Protein AF-A0A7C6YFY0-F1 (afdb_monomer_lite)

pLDDT: mean 78.67, std 23.86, range [28.27, 98.5]

Structure (mmCIF, N/CA/C/O backbone):
data_AF-A0A7C6YFY0-F1
#
_entry.id   AF-A0A7C6YFY0-F1
#
loop_
_atom_site.group_PDB
_atom_site.id
_atom_site.type_symbol
_atom_site.label_atom_id
_atom_site.label_alt_id
_atom_site.label_comp_id
_atom_site.label_asym_id
_atom_site.label_entity_id
_atom_site.label_seq_id
_atom_site.pdbx_PDB_ins_code
_atom_site.Cartn_x
_atom_site.Cartn_y
_atom_site.Cartn_z
_atom_site.occupancy
_atom_site.B_iso_or_equiv
_atom_site.auth_seq_id
_atom_site.auth_comp_id
_atom_site.auth_asym_id
_atom_site.auth_atom_id
_atom_site.pdbx_PDB_model_num
ATOM 1 N N . MET A 1 1 ? 15.962 24.267 31.262 1.00 35.09 1 MET A N 1
ATOM 2 C CA . MET A 1 1 ? 16.448 24.083 29.873 1.00 35.09 1 MET A CA 1
ATOM 3 C C . MET A 1 1 ? 15.809 22.826 29.294 1.00 35.09 1 MET A C 1
ATOM 5 O O . MET A 1 1 ? 16.235 21.726 29.619 1.00 35.09 1 MET A O 1
ATOM 9 N N . ASN A 1 2 ? 14.750 22.989 28.496 1.00 32.91 2 ASN A N 1
ATOM 10 C CA . ASN A 1 2 ? 14.036 21.887 27.844 1.00 32.91 2 ASN A CA 1
ATOM 11 C C . ASN A 1 2 ? 14.815 21.408 26.614 1.00 32.91 2 ASN A C 1
ATOM 13 O O . ASN A 1 2 ? 14.931 22.136 25.630 1.00 32.91 2 ASN A O 1
ATOM 17 N N . LYS A 1 3 ? 15.328 20.174 26.650 1.00 35.06 3 LYS A N 1
ATOM 18 C CA . LYS A 1 3 ? 15.846 19.500 25.454 1.00 35.06 3 LYS A CA 1
ATOM 19 C C . LYS A 1 3 ? 14.656 18.982 24.640 1.00 35.06 3 LYS A C 1
ATOM 21 O O . LYS A 1 3 ? 14.031 17.994 25.017 1.00 35.06 3 LYS A O 1
ATOM 26 N N . LYS A 1 4 ? 14.343 19.663 23.533 1.00 34.66 4 LYS A N 1
ATOM 27 C CA . LYS A 1 4 ? 13.416 19.177 22.500 1.00 34.66 4 LYS A CA 1
ATOM 28 C C . LYS A 1 4 ? 13.942 17.838 21.962 1.00 34.66 4 LYS A C 1
ATOM 30 O O . LYS A 1 4 ? 15.046 17.787 21.421 1.00 34.66 4 LYS A O 1
ATOM 35 N N . LYS A 1 5 ? 13.177 16.757 22.134 1.00 35.19 5 LYS A N 1
ATOM 36 C CA . LYS A 1 5 ? 13.445 15.466 21.483 1.00 35.19 5 LYS A CA 1
ATOM 37 C C . LYS A 1 5 ? 13.136 15.627 19.989 1.00 35.19 5 LYS A C 1
ATOM 39 O O . LYS A 1 5 ? 12.018 15.987 19.642 1.00 35.19 5 LYS A O 1
ATOM 44 N N . LYS A 1 6 ? 14.129 15.410 19.122 1.00 33.16 6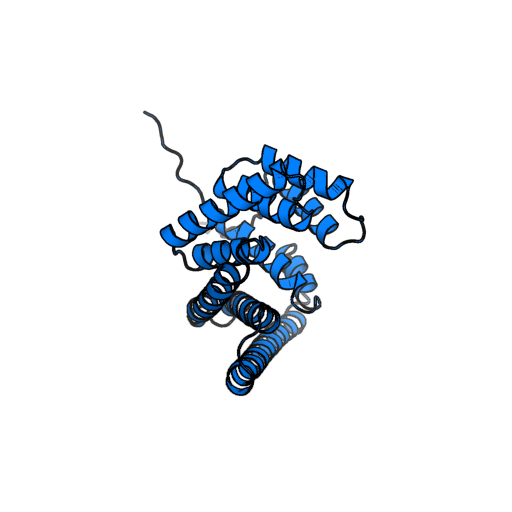 LYS A N 1
ATOM 45 C CA . LYS A 1 6 ? 13.922 15.319 17.666 1.00 33.16 6 LYS A CA 1
ATOM 46 C C . LYS A 1 6 ? 13.101 14.056 17.339 1.00 33.16 6 LYS A C 1
ATOM 48 O O . LYS A 1 6 ? 13.346 13.033 17.988 1.00 33.16 6 LYS A O 1
ATOM 53 N N . PRO A 1 7 ? 12.186 14.091 16.353 1.00 37.19 7 PRO A N 1
ATOM 54 C CA . PRO A 1 7 ? 11.496 12.895 15.877 1.00 37.19 7 PRO A CA 1
ATOM 55 C C . PRO A 1 7 ? 12.534 11.942 15.275 1.00 37.19 7 PRO A C 1
ATOM 57 O O . PRO A 1 7 ? 13.354 12.324 14.441 1.00 37.19 7 PRO A O 1
ATOM 60 N N . ARG A 1 8 ? 12.580 10.714 15.795 1.00 38.38 8 ARG A N 1
ATOM 61 C CA . ARG A 1 8 ? 13.663 9.751 15.558 1.00 38.38 8 ARG A CA 1
ATOM 62 C C . ARG A 1 8 ? 13.138 8.615 14.669 1.00 38.38 8 ARG A C 1
ATOM 64 O O . ARG A 1 8 ? 12.586 7.645 15.184 1.00 38.38 8 ARG A O 1
ATOM 71 N N . SER A 1 9 ? 13.314 8.802 13.355 1.00 38.78 9 SER A N 1
ATOM 72 C CA . SER A 1 9 ? 13.318 7.823 12.248 1.00 38.78 9 SER A CA 1
ATOM 73 C C . SER A 1 9 ? 12.363 6.618 12.380 1.00 38.78 9 SER A C 1
ATOM 75 O O . SER A 1 9 ? 12.740 5.583 12.937 1.00 38.78 9 SER A O 1
ATOM 77 N N . SER A 1 10 ? 11.162 6.744 11.800 1.00 48.81 10 SER A N 1
ATOM 78 C CA . SER A 1 10 ? 10.146 5.694 11.559 1.00 48.81 10 SER A CA 1
ATOM 79 C C . SER A 1 10 ? 10.336 4.931 10.237 1.00 48.81 10 SER A C 1
ATOM 81 O O . SER A 1 10 ? 9.635 3.956 9.987 1.00 48.81 10 SER A O 1
ATOM 83 N N . LYS A 1 11 ? 11.327 5.311 9.413 1.00 42.75 11 LYS A N 1
ATOM 84 C CA . LYS A 1 11 ? 11.523 4.787 8.048 1.00 42.75 11 LYS A CA 1
ATOM 85 C C . LYS A 1 11 ? 11.612 3.255 7.961 1.00 42.75 11 LYS A C 1
ATOM 87 O O . LYS A 1 11 ? 11.263 2.718 6.930 1.00 42.75 11 LYS A O 1
ATOM 92 N N . LYS A 1 12 ? 12.053 2.535 9.003 1.00 38.38 12 LYS A N 1
ATOM 93 C CA . LYS A 1 12 ? 12.221 1.064 8.965 1.00 38.38 12 LYS A CA 1
ATOM 94 C C . LYS A 1 12 ? 10.913 0.273 9.155 1.00 38.38 12 LYS A C 1
ATOM 96 O O . LYS A 1 12 ? 10.814 -0.828 8.629 1.00 38.38 12 LYS A O 1
ATOM 101 N N . THR A 1 13 ? 9.921 0.814 9.868 1.00 43.12 13 THR A N 1
ATOM 102 C CA . THR A 1 13 ? 8.615 0.149 10.066 1.00 43.12 13 THR A CA 1
ATOM 103 C C . THR A 1 13 ? 7.758 0.259 8.807 1.00 43.12 13 THR A C 1
ATOM 105 O O . THR A 1 13 ? 7.253 -0.756 8.330 1.00 43.12 13 THR A O 1
ATOM 108 N N . LEU A 1 14 ? 7.744 1.450 8.196 1.00 39.97 14 LEU A N 1
ATOM 109 C CA . LEU A 1 14 ? 7.115 1.720 6.903 1.00 39.97 14 LEU A CA 1
ATOM 110 C C . LEU A 1 14 ? 7.554 0.708 5.830 1.00 39.97 14 LEU A C 1
ATOM 112 O O . LEU A 1 14 ? 6.728 0.235 5.066 1.00 39.97 14 LEU A O 1
ATOM 116 N N . ILE A 1 15 ? 8.837 0.326 5.811 1.00 45.91 15 ILE A N 1
ATOM 117 C CA . ILE A 1 15 ? 9.419 -0.606 4.826 1.00 45.91 15 ILE A CA 1
ATOM 118 C C . ILE A 1 15 ? 8.867 -2.026 4.974 1.00 45.91 15 ILE A C 1
ATOM 120 O O . ILE A 1 15 ? 8.505 -2.651 3.982 1.00 45.91 15 ILE A O 1
ATOM 124 N N . VAL A 1 16 ? 8.773 -2.535 6.204 1.00 44.00 16 VAL A N 1
ATOM 125 C CA . VAL A 1 16 ? 8.282 -3.900 6.460 1.00 44.00 16 VAL A CA 1
ATOM 126 C C . VAL A 1 16 ? 6.778 -3.996 6.194 1.00 44.00 16 VAL A C 1
ATOM 128 O O . VAL A 1 16 ? 6.307 -5.001 5.664 1.00 44.00 16 VAL A O 1
ATOM 131 N N . VAL A 1 17 ? 6.024 -2.938 6.507 1.00 42.03 17 VAL A N 1
ATOM 132 C CA . VAL A 1 17 ? 4.577 -2.894 6.270 1.00 42.03 17 VAL A CA 1
ATOM 133 C C . VAL A 1 17 ? 4.247 -2.638 4.794 1.00 42.03 17 VAL A C 1
ATOM 135 O O . VAL A 1 17 ? 3.362 -3.304 4.263 1.00 42.03 17 VAL A O 1
ATOM 138 N N . LEU A 1 18 ? 4.982 -1.764 4.093 1.00 42.81 18 LEU A N 1
ATOM 139 C CA . LEU A 1 18 ? 4.868 -1.587 2.635 1.00 42.81 18 LEU A CA 1
ATOM 140 C C . LEU A 1 18 ? 5.139 -2.896 1.900 1.00 42.81 18 LEU A C 1
ATOM 142 O O . LEU A 1 18 ? 4.341 -3.281 1.052 1.00 42.81 18 LEU A O 1
ATOM 146 N N . ALA A 1 19 ? 6.213 -3.608 2.258 1.00 44.59 19 ALA A N 1
ATOM 147 C CA . ALA A 1 19 ? 6.521 -4.906 1.665 1.00 44.59 19 ALA A CA 1
ATOM 148 C C . ALA A 1 19 ? 5.369 -5.906 1.868 1.00 44.59 19 ALA A C 1
ATOM 150 O O . ALA A 1 19 ? 5.016 -6.620 0.935 1.00 44.59 19 ALA A O 1
ATOM 151 N N . ALA A 1 20 ? 4.725 -5.913 3.042 1.00 41.72 20 ALA A N 1
ATOM 152 C CA . ALA A 1 20 ? 3.566 -6.763 3.315 1.00 41.72 20 ALA A CA 1
ATOM 153 C C . ALA A 1 20 ? 2.296 -6.340 2.544 1.00 41.72 20 ALA A C 1
ATOM 155 O O . ALA A 1 20 ? 1.577 -7.203 2.055 1.00 41.72 20 ALA A O 1
ATOM 156 N N . VAL A 1 21 ? 2.024 -5.040 2.379 1.00 44.97 21 VAL A N 1
ATOM 157 C CA . VAL A 1 21 ? 0.857 -4.535 1.622 1.00 44.97 21 VAL A CA 1
ATOM 158 C C . VAL A 1 21 ? 1.037 -4.733 0.110 1.00 44.97 21 VAL A C 1
ATOM 160 O O . VAL A 1 21 ? 0.092 -5.120 -0.575 1.00 44.97 21 VAL A O 1
ATOM 163 N N . VAL A 1 22 ? 2.254 -4.551 -0.410 1.00 44.00 22 VAL A N 1
ATOM 164 C CA . VAL A 1 22 ? 2.608 -4.852 -1.809 1.00 44.00 22 VAL A CA 1
ATOM 165 C C . VAL A 1 22 ? 2.535 -6.367 -2.076 1.00 44.00 22 VAL A C 1
ATOM 167 O O . VAL A 1 22 ? 2.068 -6.780 -3.138 1.00 44.00 22 VAL A O 1
ATOM 170 N N . ALA A 1 23 ? 2.876 -7.208 -1.091 1.00 39.31 23 ALA A N 1
ATOM 171 C CA . ALA A 1 23 ? 2.747 -8.670 -1.164 1.00 39.31 23 ALA A CA 1
ATOM 172 C C . ALA A 1 23 ? 1.303 -9.183 -1.245 1.00 39.31 23 ALA A C 1
ATOM 174 O O . ALA A 1 23 ? 1.076 -10.297 -1.703 1.00 39.31 23 ALA A O 1
ATOM 175 N N . VAL A 1 24 ? 0.314 -8.399 -0.810 1.00 40.84 24 VAL A N 1
ATOM 176 C CA . VAL A 1 24 ? -1.101 -8.761 -0.999 1.00 40.84 24 VAL A CA 1
ATOM 177 C C . VAL A 1 24 ? -1.518 -8.579 -2.468 1.00 40.84 24 VAL A C 1
ATOM 179 O O . VAL A 1 24 ? -2.430 -9.257 -2.933 1.00 40.84 24 VAL A O 1
ATOM 182 N N . GLY A 1 25 ? -0.824 -7.719 -3.227 1.00 38.72 25 GLY A N 1
ATOM 183 C CA . GLY A 1 25 ? -1.059 -7.505 -4.662 1.00 38.72 25 GLY A CA 1
ATOM 184 C C . GLY A 1 25 ? -0.178 -8.340 -5.604 1.00 38.72 25 GLY A C 1
ATOM 185 O O . GLY A 1 25 ? -0.565 -8.582 -6.750 1.00 38.72 25 GLY A O 1
ATOM 186 N N . MET A 1 26 ? 0.992 -8.797 -5.148 1.00 45.25 26 MET A N 1
ATOM 187 C CA . MET A 1 26 ? 1.936 -9.606 -5.931 1.00 45.25 26 MET A CA 1
ATOM 188 C C . MET A 1 26 ? 1.992 -11.036 -5.405 1.00 45.25 26 MET A C 1
ATOM 190 O O . MET A 1 26 ? 2.044 -11.258 -4.204 1.00 45.25 26 MET A O 1
ATOM 194 N N . VAL A 1 27 ? 1.987 -12.015 -6.310 1.00 39.66 27 VAL A N 1
ATOM 195 C CA . VAL A 1 27 ? 2.006 -13.454 -6.007 1.00 39.66 27 VAL A CA 1
ATOM 196 C C . VAL A 1 27 ? 3.025 -13.775 -4.896 1.00 39.66 27 VAL A C 1
ATOM 198 O O . VAL A 1 27 ? 4.231 -13.676 -5.088 1.00 39.66 27 VAL A O 1
ATOM 201 N N . LEU A 1 28 ? 2.497 -14.175 -3.735 1.00 38.09 28 LEU A N 1
ATOM 202 C CA . LEU A 1 28 ? 3.104 -14.333 -2.400 1.00 38.09 28 LEU A CA 1
ATOM 203 C C . LEU A 1 28 ? 4.406 -15.161 -2.259 1.00 38.09 28 LEU A C 1
ATOM 205 O O . LEU A 1 28 ? 4.854 -15.379 -1.132 1.00 38.09 28 LEU A O 1
ATOM 209 N N . SER A 1 29 ? 5.035 -15.662 -3.326 1.00 39.31 29 SER A N 1
ATOM 210 C CA . SER A 1 29 ? 6.068 -16.703 -3.170 1.00 39.31 29 SER A CA 1
ATOM 211 C C . SER A 1 29 ? 7.419 -16.202 -2.625 1.00 39.31 29 SER A C 1
ATOM 213 O O . SER A 1 29 ? 8.077 -16.931 -1.886 1.00 39.31 29 SER A O 1
ATOM 215 N N . THR A 1 30 ? 7.817 -14.954 -2.892 1.00 42.94 30 THR A N 1
ATOM 216 C CA . THR A 1 30 ? 9.136 -14.409 -2.497 1.00 42.94 30 THR A CA 1
ATOM 217 C C . THR A 1 30 ? 9.135 -13.667 -1.155 1.00 42.94 30 THR A C 1
ATOM 219 O O . THR A 1 30 ? 10.172 -13.559 -0.500 1.00 42.94 30 THR A O 1
ATOM 222 N N . VAL A 1 31 ? 7.973 -13.212 -0.678 1.00 45.22 31 VAL A N 1
ATOM 223 C CA . VAL A 1 31 ? 7.871 -12.381 0.539 1.00 45.22 31 VAL A CA 1
ATOM 224 C C . VAL A 1 31 ? 7.989 -13.208 1.827 1.00 45.22 31 VAL A C 1
ATOM 226 O O . VAL A 1 31 ? 8.490 -12.722 2.840 1.00 45.22 31 VAL A O 1
ATOM 229 N N . ILE A 1 32 ? 7.621 -14.492 1.788 1.00 45.66 32 ILE A N 1
ATOM 230 C CA . ILE A 1 32 ? 7.800 -15.411 2.927 1.00 45.66 32 ILE A CA 1
ATOM 231 C C . ILE A 1 32 ? 9.296 -15.641 3.211 1.00 45.66 32 ILE A C 1
ATOM 233 O O . ILE A 1 32 ? 9.707 -15.643 4.371 1.00 45.66 32 ILE A O 1
ATOM 237 N N . ILE A 1 33 ? 10.122 -15.743 2.164 1.00 44.53 33 ILE A N 1
ATOM 238 C CA . ILE A 1 33 ? 11.587 -15.861 2.279 1.00 44.53 33 ILE A CA 1
ATOM 239 C C . ILE A 1 33 ? 12.191 -14.539 2.784 1.00 44.53 33 ILE A C 1
ATOM 241 O O . ILE A 1 33 ? 13.065 -14.543 3.649 1.00 44.53 33 ILE A O 1
ATOM 245 N N . TYR A 1 34 ? 11.669 -13.402 2.313 1.00 50.72 34 TYR A N 1
ATOM 246 C CA . TYR A 1 34 ? 12.081 -12.057 2.730 1.00 50.72 34 TYR A CA 1
ATOM 247 C C . TYR A 1 34 ? 11.873 -11.797 4.236 1.00 50.72 34 TYR A C 1
ATOM 249 O O . TYR A 1 34 ? 12.757 -11.257 4.903 1.00 50.72 34 TYR A O 1
ATOM 257 N N . ILE A 1 35 ? 10.740 -12.228 4.804 1.00 49.78 35 ILE A N 1
ATOM 258 C CA . ILE A 1 35 ? 10.447 -12.063 6.240 1.00 49.78 35 ILE A CA 1
ATOM 259 C C . ILE A 1 35 ? 11.327 -12.980 7.107 1.00 49.78 35 ILE A C 1
ATOM 261 O O . ILE A 1 35 ? 11.755 -12.563 8.188 1.00 49.78 35 ILE A O 1
ATOM 265 N N . ASP A 1 36 ? 11.621 -14.204 6.656 1.00 41.69 36 ASP A N 1
ATOM 266 C CA . ASP A 1 36 ? 12.442 -15.150 7.428 1.00 41.69 36 ASP A CA 1
ATOM 267 C C . ASP A 1 36 ? 13.939 -14.772 7.398 1.00 41.69 36 ASP A C 1
ATOM 269 O O . ASP A 1 36 ? 14.605 -14.827 8.435 1.00 41.69 36 ASP A O 1
ATOM 273 N N . TYR A 1 37 ? 14.444 -14.258 6.266 1.00 48.91 37 TYR A N 1
ATOM 274 C CA . TYR A 1 37 ? 15.815 -13.735 6.129 1.00 48.91 37 TYR A CA 1
ATOM 275 C C . TYR A 1 37 ? 16.075 -12.521 7.037 1.00 48.91 37 TYR A C 1
ATOM 277 O O . TYR A 1 37 ? 17.102 -12.444 7.711 1.00 48.91 37 TYR A O 1
ATOM 285 N N . ILE A 1 38 ? 15.111 -11.599 7.141 1.00 50.31 38 ILE A N 1
ATOM 286 C CA . ILE A 1 38 ? 15.214 -10.429 8.030 1.00 50.31 38 ILE A CA 1
ATOM 287 C C . ILE A 1 38 ? 15.097 -10.826 9.515 1.00 50.31 38 ILE A C 1
ATOM 289 O O . ILE A 1 38 ? 15.698 -10.179 10.374 1.00 50.31 38 ILE A O 1
ATOM 293 N N . ARG A 1 39 ? 14.351 -11.892 9.852 1.00 48.44 39 ARG A N 1
ATOM 294 C CA . ARG A 1 39 ? 14.161 -12.339 11.247 1.00 48.44 39 ARG A CA 1
ATOM 295 C C . ARG A 1 39 ? 15.341 -13.117 11.831 1.00 48.44 39 ARG A C 1
ATOM 297 O O . ARG A 1 39 ? 15.454 -13.164 13.056 1.00 48.44 39 ARG A O 1
ATOM 304 N N . LYS A 1 40 ? 16.192 -13.751 11.018 1.00 43.25 40 LYS A N 1
ATOM 305 C CA . LYS A 1 40 ? 17.272 -14.628 11.509 1.00 43.25 40 LYS A CA 1
ATOM 306 C C . LYS A 1 40 ? 18.584 -14.422 10.737 1.00 43.25 40 LYS A C 1
ATOM 308 O O . LYS A 1 40 ? 18.940 -15.264 9.919 1.00 43.25 40 LYS A O 1
ATOM 313 N N . PRO A 1 41 ? 19.371 -13.380 11.059 1.00 45.66 41 PRO A N 1
ATOM 314 C CA . PRO A 1 41 ? 20.663 -13.136 10.409 1.00 45.66 41 PRO A CA 1
ATOM 315 C C . PRO A 1 41 ? 21.772 -14.145 10.785 1.00 45.66 41 PRO A C 1
ATOM 317 O O . PRO A 1 41 ? 22.855 -14.086 10.221 1.00 45.66 41 PRO A O 1
ATOM 320 N N . ASN A 1 42 ? 21.532 -15.076 11.722 1.00 44.19 42 ASN A N 1
ATOM 321 C CA . ASN A 1 42 ? 22.525 -16.054 12.202 1.00 44.19 42 ASN A CA 1
ATOM 322 C C . ASN A 1 42 ? 22.329 -17.463 11.604 1.00 44.19 42 ASN A C 1
ATOM 324 O O . ASN A 1 42 ? 22.342 -18.454 12.335 1.00 44.19 42 ASN A O 1
ATOM 328 N N . TYR A 1 43 ? 22.142 -17.573 10.289 1.00 44.38 43 TYR A N 1
ATOM 329 C CA . TYR A 1 43 ? 22.213 -18.857 9.580 1.00 44.38 43 TYR A CA 1
ATOM 330 C C . TYR A 1 43 ? 23.627 -19.098 9.050 1.00 44.38 43 TYR A C 1
ATOM 332 O O . TYR A 1 43 ? 23.847 -19.206 7.852 1.00 44.38 43 TYR A O 1
ATOM 340 N N . THR A 1 44 ? 24.604 -19.213 9.946 1.00 46.41 44 THR A N 1
ATOM 341 C CA . THR A 1 44 ? 25.961 -19.548 9.525 1.00 46.41 44 THR A CA 1
ATOM 342 C C . THR A 1 44 ? 26.047 -20.996 9.032 1.00 46.41 44 THR A C 1
ATOM 344 O O . THR A 1 44 ? 25.579 -21.927 9.691 1.00 46.41 44 THR A O 1
ATOM 347 N N . GLN A 1 45 ? 26.732 -21.172 7.893 1.00 42.94 45 GLN A N 1
ATOM 348 C CA . GLN A 1 45 ? 27.428 -22.398 7.457 1.00 42.94 45 GLN A CA 1
ATOM 349 C C . GLN A 1 45 ? 26.793 -23.301 6.369 1.00 42.94 45 GLN A C 1
ATOM 351 O O . GLN A 1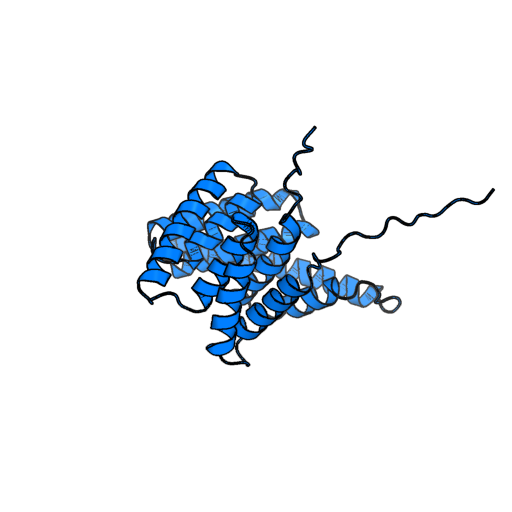 45 ? 27.407 -24.303 5.998 1.00 42.94 45 GLN A O 1
ATOM 356 N N . LYS A 1 46 ? 25.663 -22.924 5.748 1.00 46.06 46 LYS A N 1
ATOM 357 C CA . LYS A 1 46 ? 25.205 -23.487 4.443 1.00 46.06 46 LYS A CA 1
ATOM 358 C C . LYS A 1 46 ? 25.190 -22.453 3.292 1.00 46.06 46 LYS A C 1
ATOM 360 O O . LYS A 1 46 ? 24.716 -22.739 2.198 1.00 46.06 46 LYS A O 1
ATOM 365 N N . GLU A 1 47 ? 25.770 -21.278 3.544 1.00 52.22 47 GLU A N 1
ATOM 366 C CA . GLU A 1 47 ? 25.393 -19.969 2.979 1.00 52.22 47 GLU A CA 1
ATOM 367 C C . GLU A 1 47 ? 25.652 -19.713 1.487 1.00 52.22 47 GLU A C 1
ATOM 369 O O . GLU A 1 47 ? 24.875 -18.987 0.883 1.00 52.22 47 GLU A O 1
ATOM 374 N N . ASN A 1 48 ? 26.665 -20.285 0.832 1.00 49.66 48 ASN A N 1
ATOM 375 C CA . ASN A 1 48 ? 27.026 -19.766 -0.503 1.00 49.66 48 ASN A CA 1
ATOM 376 C C . ASN A 1 48 ? 26.069 -20.196 -1.631 1.00 49.66 48 ASN A C 1
ATOM 378 O O . ASN A 1 48 ? 25.777 -19.403 -2.521 1.00 49.66 48 ASN A O 1
ATOM 382 N N . ALA A 1 49 ? 25.565 -21.434 -1.603 1.00 50.53 49 ALA A N 1
ATOM 383 C CA . ALA A 1 49 ? 24.658 -21.927 -2.646 1.00 50.53 49 ALA A CA 1
ATOM 384 C C . ALA A 1 49 ? 23.235 -21.361 -2.487 1.00 50.53 49 ALA A C 1
ATOM 386 O O . ALA A 1 49 ? 22.572 -21.055 -3.479 1.00 50.53 49 ALA A O 1
ATOM 387 N N . ASP A 1 50 ? 22.792 -21.187 -1.239 1.00 60.81 50 ASP A N 1
ATOM 388 C CA . ASP A 1 50 ? 21.459 -20.678 -0.915 1.00 60.81 50 ASP A CA 1
ATOM 389 C C . ASP A 1 50 ? 21.380 -19.153 -1.132 1.00 60.81 50 ASP A C 1
ATOM 391 O O . ASP A 1 50 ? 20.374 -18.659 -1.643 1.00 60.81 50 ASP A O 1
ATOM 395 N N . GLN A 1 51 ? 22.464 -18.412 -0.856 1.00 57.91 51 GLN A N 1
ATOM 396 C CA . GLN A 1 51 ? 22.552 -16.974 -1.135 1.00 57.91 51 GLN A CA 1
ATOM 397 C C . GLN A 1 51 ? 22.646 -16.674 -2.637 1.00 57.91 51 GLN A C 1
ATOM 399 O O . GLN A 1 51 ? 21.918 -15.817 -3.133 1.00 57.91 51 GLN A O 1
ATOM 404 N N . GLU A 1 52 ? 23.478 -17.402 -3.391 1.00 63.66 52 GLU A N 1
ATOM 405 C CA . GLU A 1 52 ? 23.573 -17.215 -4.846 1.00 63.66 52 GLU A CA 1
ATOM 406 C C . GLU A 1 52 ? 22.251 -17.588 -5.546 1.00 63.66 52 GLU A C 1
ATOM 408 O O . GLU A 1 52 ? 21.830 -16.932 -6.500 1.00 63.66 52 GLU A O 1
ATOM 413 N N . SER A 1 53 ? 21.542 -18.606 -5.042 1.00 73.62 53 SER A N 1
ATOM 414 C CA . SER A 1 53 ? 20.188 -18.936 -5.498 1.00 73.62 53 SER A CA 1
ATOM 415 C C . SER A 1 53 ? 19.191 -17.813 -5.194 1.00 73.62 53 SER A C 1
ATOM 417 O O . SER A 1 53 ? 18.345 -17.509 -6.035 1.00 73.62 53 SER A O 1
ATOM 419 N N . PHE A 1 54 ? 19.284 -17.187 -4.019 1.00 72.69 54 PHE A N 1
ATOM 420 C CA . PHE A 1 54 ? 18.413 -16.083 -3.625 1.00 72.69 54 PHE A CA 1
ATOM 421 C C . PHE A 1 54 ? 18.651 -14.824 -4.468 1.00 72.69 54 PHE A C 1
ATOM 423 O O . PHE A 1 54 ? 17.699 -14.263 -5.001 1.00 72.69 54 PHE A O 1
ATOM 430 N N . GLU A 1 55 ? 19.905 -14.409 -4.664 1.00 76.00 55 GLU A N 1
ATOM 431 C CA . GLU A 1 55 ? 20.240 -13.241 -5.490 1.00 76.00 55 GLU A CA 1
ATOM 432 C C . GLU A 1 55 ? 19.783 -13.425 -6.943 1.00 76.00 55 GLU A C 1
ATOM 434 O O . GLU A 1 55 ? 19.213 -12.509 -7.539 1.00 76.00 55 GLU A O 1
ATOM 439 N N . ARG A 1 56 ? 19.941 -14.634 -7.500 1.00 81.25 56 ARG A N 1
ATOM 440 C CA . ARG A 1 56 ? 19.422 -14.964 -8.836 1.00 81.25 56 ARG A CA 1
ATOM 441 C C . ARG A 1 56 ? 17.898 -14.903 -8.900 1.00 81.25 56 ARG A C 1
ATOM 443 O O . ARG A 1 56 ? 17.363 -14.408 -9.887 1.00 81.25 56 ARG A O 1
ATOM 450 N N . GLN A 1 57 ? 17.196 -15.390 -7.875 1.00 79.12 57 GLN A N 1
ATOM 451 C CA . GLN A 1 57 ? 15.734 -15.278 -7.798 1.00 79.12 57 GLN A CA 1
ATOM 452 C C . GLN A 1 57 ? 15.290 -13.816 -7.700 1.00 79.12 57 GLN A C 1
ATOM 454 O O . GLN A 1 57 ? 14.363 -13.416 -8.398 1.00 79.12 57 GLN A O 1
ATOM 459 N N . LEU A 1 58 ? 15.989 -13.011 -6.898 1.00 80.06 58 LEU A N 1
ATOM 460 C CA . LEU A 1 58 ? 15.728 -11.583 -6.738 1.00 80.06 58 LEU A CA 1
ATOM 461 C C . LEU A 1 58 ? 15.884 -10.832 -8.069 1.00 80.06 58 LEU A C 1
ATOM 463 O O . LEU A 1 58 ? 15.023 -10.040 -8.444 1.00 80.06 58 LEU A O 1
ATOM 467 N N . GLN A 1 59 ? 16.960 -11.116 -8.809 1.00 84.44 59 GLN A N 1
ATOM 468 C CA . GLN A 1 59 ? 17.199 -10.545 -10.135 1.00 84.44 59 GLN A CA 1
ATOM 469 C C . GLN A 1 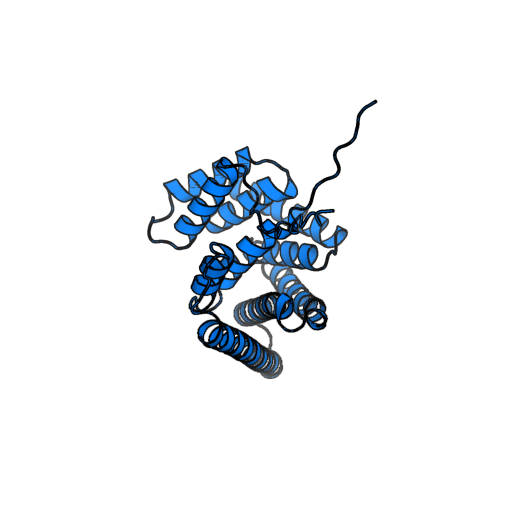59 ? 16.164 -11.014 -11.162 1.00 84.44 59 GLN A C 1
ATOM 471 O O . GLN A 1 59 ? 15.668 -10.198 -11.935 1.00 84.44 59 GLN A O 1
ATOM 476 N N . ALA A 1 60 ? 15.818 -12.304 -11.164 1.00 85.88 60 ALA A N 1
ATOM 477 C CA . ALA A 1 60 ? 14.809 -12.842 -12.071 1.00 85.88 60 ALA A CA 1
ATOM 478 C C . ALA A 1 60 ? 13.446 -12.179 -11.843 1.00 85.88 60 ALA A C 1
ATOM 480 O O . ALA A 1 60 ? 12.801 -11.761 -12.801 1.00 85.88 60 ALA A O 1
ATOM 481 N N . GLU A 1 61 ? 13.039 -12.014 -10.585 1.00 84.69 61 GLU A N 1
ATOM 482 C CA . GLU A 1 61 ? 11.775 -11.362 -10.250 1.00 84.69 61 GLU A CA 1
ATOM 483 C C . GLU A 1 61 ? 11.785 -9.870 -10.598 1.00 84.69 61 GLU A C 1
ATOM 485 O O . GLU A 1 61 ? 10.823 -9.355 -11.166 1.00 84.69 61 GLU A O 1
ATOM 490 N N . HIS A 1 62 ? 12.901 -9.180 -10.356 1.00 86.88 62 HIS A N 1
ATOM 491 C CA . HIS A 1 62 ? 13.073 -7.790 -10.770 1.00 86.88 62 HIS A CA 1
ATOM 492 C C . HIS A 1 62 ? 12.942 -7.613 -12.295 1.00 86.88 62 HIS A C 1
ATOM 494 O O . HIS A 1 62 ? 12.268 -6.689 -12.756 1.00 86.88 62 HIS A O 1
ATOM 500 N N . GLU A 1 63 ? 13.523 -8.510 -13.096 1.00 90.56 63 GLU A N 1
ATOM 501 C CA . GLU A 1 63 ? 13.384 -8.468 -14.557 1.00 90.56 63 GLU A CA 1
ATOM 502 C C . GLU A 1 63 ? 11.976 -8.865 -15.034 1.00 90.56 63 GLU A C 1
ATOM 504 O O . GLU A 1 63 ? 11.451 -8.234 -15.958 1.00 90.56 63 GLU A O 1
ATOM 509 N N . ASN A 1 64 ? 11.324 -9.830 -14.373 1.00 89.69 64 ASN A N 1
ATOM 510 C CA . ASN A 1 64 ? 9.925 -10.181 -14.637 1.00 89.69 64 ASN A CA 1
ATOM 511 C C . ASN A 1 64 ? 9.006 -8.969 -14.428 1.00 89.69 64 ASN A C 1
ATOM 513 O O . ASN A 1 64 ? 8.215 -8.638 -15.312 1.00 89.69 64 ASN A O 1
ATOM 517 N N . LEU A 1 65 ? 9.161 -8.254 -13.310 1.00 90.69 65 LEU A N 1
ATOM 518 C CA . LEU A 1 65 ? 8.390 -7.046 -13.009 1.00 90.69 65 LEU A CA 1
ATOM 519 C C . LEU A 1 65 ? 8.635 -5.930 -14.033 1.00 90.69 65 LEU A C 1
ATOM 521 O O . LEU A 1 65 ? 7.685 -5.291 -14.480 1.00 90.69 65 LEU A O 1
ATOM 525 N N . LYS A 1 66 ? 9.880 -5.718 -14.484 1.00 96.06 66 LYS A N 1
ATOM 526 C CA . LYS A 1 66 ? 10.172 -4.763 -15.574 1.00 96.06 66 LYS A CA 1
ATOM 527 C C . LYS A 1 66 ? 9.508 -5.160 -16.888 1.00 96.06 66 LYS A C 1
ATOM 529 O O . LYS A 1 66 ? 9.096 -4.300 -17.669 1.00 96.06 66 LYS A O 1
ATOM 534 N N . GLN A 1 67 ? 9.474 -6.453 -17.203 1.00 94.81 67 GLN A N 1
ATOM 535 C CA . GLN A 1 67 ? 8.797 -6.936 -18.401 1.00 94.81 67 GLN A CA 1
ATOM 536 C C . GLN A 1 67 ? 7.284 -6.732 -18.296 1.00 94.81 67 GLN A C 1
ATOM 538 O O . GLN A 1 67 ? 6.683 -6.240 -19.250 1.00 94.81 67 GLN A O 1
ATOM 543 N N . GLU A 1 68 ? 6.688 -7.050 -17.150 1.00 93.56 68 GLU A N 1
ATOM 544 C CA . GLU A 1 68 ? 5.262 -6.847 -16.906 1.00 93.56 68 GLU A CA 1
ATOM 545 C C . GLU A 1 68 ? 4.883 -5.360 -16.965 1.00 93.56 68 GLU A C 1
ATOM 547 O O . GLU A 1 68 ? 3.929 -5.004 -17.655 1.00 93.56 68 GLU A O 1
ATOM 552 N N . ALA A 1 69 ? 5.677 -4.474 -16.349 1.00 96.69 69 ALA A N 1
ATOM 553 C CA . ALA A 1 69 ? 5.480 -3.026 -16.433 1.00 96.69 69 ALA A CA 1
ATOM 554 C C . ALA A 1 69 ? 5.420 -2.549 -17.892 1.00 96.69 69 ALA A C 1
ATOM 556 O O . ALA A 1 69 ? 4.474 -1.869 -18.277 1.00 96.69 69 ALA A O 1
ATOM 557 N N . ARG A 1 70 ? 6.373 -2.981 -18.734 1.00 97.62 70 ARG A N 1
ATOM 558 C CA . ARG A 1 70 ? 6.399 -2.641 -20.169 1.00 97.62 70 ARG A CA 1
ATOM 559 C C . ARG A 1 70 ? 5.176 -3.162 -20.925 1.00 97.62 70 ARG A C 1
ATOM 561 O O . ARG A 1 70 ? 4.685 -2.496 -21.832 1.00 97.62 70 ARG A O 1
ATOM 568 N N . GLN A 1 71 ? 4.695 -4.358 -20.585 1.00 95.88 71 GLN A N 1
ATOM 569 C CA . GLN A 1 71 ? 3.496 -4.925 -21.205 1.00 95.88 71 GLN A CA 1
ATOM 570 C C . GLN A 1 71 ? 2.243 -4.124 -20.841 1.00 95.88 71 GLN A C 1
ATOM 572 O O . GLN A 1 71 ? 1.417 -3.873 -21.716 1.00 95.88 71 GLN A O 1
ATOM 577 N N . LEU A 1 72 ? 2.117 -3.693 -19.585 1.00 95.62 72 LEU A N 1
ATOM 578 C CA . LEU A 1 72 ? 0.993 -2.873 -19.134 1.00 95.62 72 LEU A CA 1
ATOM 579 C C . LEU A 1 72 ? 1.067 -1.439 -19.664 1.00 95.62 72 LEU A C 1
ATOM 581 O O . LEU A 1 72 ? 0.041 -0.911 -20.073 1.00 95.62 72 LEU A O 1
ATOM 585 N N . GLU A 1 73 ? 2.253 -0.829 -19.732 1.00 97.81 73 GLU A N 1
ATOM 586 C CA . GLU A 1 73 ? 2.444 0.475 -20.386 1.00 97.81 73 GLU A CA 1
ATOM 587 C C . GLU A 1 73 ? 1.991 0.421 -21.847 1.00 97.81 73 GLU A C 1
ATOM 589 O O . GLU A 1 73 ? 1.202 1.258 -22.280 1.00 97.81 73 GLU A O 1
ATOM 594 N N . LYS A 1 74 ? 2.406 -0.618 -22.584 1.00 96.38 74 LYS A N 1
ATOM 595 C CA . LYS A 1 74 ? 1.949 -0.831 -23.959 1.00 96.38 74 LYS A CA 1
ATOM 596 C C . LYS A 1 74 ? 0.437 -1.056 -24.036 1.00 96.38 74 LYS A C 1
ATOM 598 O O . LYS A 1 74 ? -0.217 -0.524 -24.923 1.00 96.38 74 LYS A O 1
ATOM 603 N N . TYR A 1 75 ? -0.133 -1.830 -23.114 1.00 94.81 75 TYR A N 1
ATOM 604 C CA . TYR A 1 75 ? -1.580 -2.027 -23.060 1.00 94.81 75 TYR A CA 1
ATOM 605 C C . TYR A 1 75 ? -2.322 -0.695 -22.857 1.00 94.81 75 TYR A C 1
ATOM 607 O O . TYR A 1 75 ? -3.328 -0.453 -23.516 1.00 94.81 75 TYR A O 1
ATOM 615 N N . ILE A 1 76 ? -1.825 0.181 -21.981 1.00 96.69 76 ILE A N 1
ATOM 616 C CA . ILE A 1 76 ? -2.401 1.515 -21.760 1.00 96.69 76 ILE A CA 1
ATOM 617 C C . ILE A 1 76 ? -2.283 2.378 -23.022 1.00 96.69 76 ILE A C 1
ATOM 619 O O . ILE A 1 76 ? -3.219 3.106 -23.341 1.00 96.69 76 ILE A O 1
ATOM 623 N N . GLU A 1 77 ? -1.171 2.296 -23.752 1.00 97.06 77 GLU A N 1
ATOM 624 C CA . GLU A 1 77 ? -0.999 3.001 -25.029 1.00 97.06 77 GLU A CA 1
ATOM 625 C C . GLU A 1 77 ? -2.003 2.515 -26.091 1.00 97.06 77 GLU A C 1
ATOM 627 O O . GLU A 1 77 ? -2.643 3.330 -26.756 1.00 97.06 77 GLU A O 1
ATOM 632 N N . ASP A 1 78 ? -2.182 1.197 -26.210 1.00 96.19 78 ASP A N 1
ATOM 633 C CA . ASP A 1 78 ? -3.028 0.573 -27.233 1.00 96.19 78 ASP A CA 1
ATOM 634 C C . ASP A 1 78 ? -4.537 0.685 -26.918 1.00 96.19 78 ASP A C 1
ATOM 636 O O . ASP A 1 78 ? -5.356 0.819 -27.832 1.00 96.19 78 ASP A O 1
ATOM 640 N N . TYR A 1 79 ? -4.925 0.614 -25.637 1.00 95.88 79 TYR A N 1
ATOM 641 C CA . TYR A 1 79 ? -6.327 0.460 -25.206 1.00 95.88 79 TYR A CA 1
ATOM 642 C C . TYR A 1 79 ? -6.819 1.535 -24.228 1.00 95.88 79 TYR A C 1
ATOM 644 O O . TYR A 1 79 ? -8.009 1.570 -23.909 1.00 95.88 79 TYR A O 1
ATOM 652 N N . GLY A 1 80 ? -5.938 2.425 -23.776 1.00 93.00 80 GLY A N 1
ATOM 653 C CA . GLY A 1 80 ? -6.231 3.441 -22.771 1.00 93.00 80 GLY A CA 1
ATOM 654 C C . GLY A 1 80 ? -6.098 2.941 -21.324 1.00 93.00 80 GLY A C 1
ATOM 655 O O . GLY A 1 80 ? -6.052 1.734 -21.058 1.00 93.00 80 GLY A O 1
ATOM 656 N N . PRO A 1 81 ? -6.024 3.872 -20.356 1.00 95.12 81 PRO A N 1
ATOM 657 C CA . PRO A 1 81 ? -5.945 3.526 -18.945 1.00 95.12 81 PRO A CA 1
ATOM 658 C C . PRO A 1 81 ? -7.291 3.017 -18.410 1.00 95.12 81 PRO A C 1
ATOM 660 O O . PRO A 1 81 ? -8.360 3.437 -18.847 1.00 95.12 81 PRO A O 1
ATOM 663 N N . SER A 1 82 ? -7.230 2.140 -17.410 1.00 92.38 82 SER A N 1
ATOM 664 C CA . SER A 1 82 ? -8.365 1.809 -16.539 1.00 92.38 82 SER A CA 1
ATOM 665 C C . SER A 1 82 ? -7.871 1.673 -15.097 1.00 92.38 82 SER A C 1
ATOM 667 O O . SER A 1 82 ? -6.708 1.288 -14.920 1.00 92.38 82 SER A O 1
ATOM 669 N N . PRO A 1 83 ? -8.715 1.908 -14.074 1.00 92.31 83 PRO A N 1
ATOM 670 C CA . PRO A 1 83 ? -8.294 1.838 -12.673 1.00 92.31 83 PRO A CA 1
ATOM 671 C C . PRO A 1 83 ? -7.580 0.535 -12.306 1.00 92.31 83 PRO A C 1
ATOM 673 O O . PRO A 1 83 ? -6.524 0.557 -11.685 1.00 92.31 83 PRO A O 1
ATOM 676 N N . ALA A 1 84 ? -8.082 -0.611 -12.774 1.00 91.00 84 ALA A N 1
ATOM 677 C CA . ALA A 1 84 ? -7.471 -1.911 -12.489 1.00 91.00 84 ALA A CA 1
ATOM 678 C C . ALA A 1 84 ? -6.067 -2.066 -13.106 1.00 91.00 84 ALA A C 1
ATOM 680 O O . ALA A 1 84 ? -5.158 -2.603 -12.471 1.00 91.00 84 ALA A O 1
ATOM 681 N N . VAL A 1 85 ? -5.879 -1.592 -14.342 1.00 93.06 85 VAL A N 1
ATOM 682 C CA . VAL A 1 85 ? -4.581 -1.652 -15.034 1.00 93.06 85 VAL A CA 1
ATOM 683 C C . VAL A 1 85 ? -3.591 -0.674 -14.401 1.00 93.06 85 VAL A C 1
ATOM 685 O O . VAL A 1 85 ? -2.430 -1.026 -14.194 1.00 93.06 85 VAL A O 1
ATOM 688 N N . LEU A 1 86 ? -4.056 0.523 -14.043 1.00 96.25 86 LEU A N 1
ATOM 689 C CA . LEU A 1 86 ? -3.261 1.530 -13.347 1.00 96.25 86 LEU A CA 1
ATOM 690 C C . LEU A 1 86 ? -2.847 1.057 -11.946 1.00 96.25 86 LEU A C 1
ATOM 692 O O . LEU A 1 86 ? -1.670 1.145 -11.613 1.00 96.25 86 LEU A O 1
ATOM 696 N N . ASP A 1 87 ? -3.758 0.485 -11.154 1.00 93.50 87 ASP A N 1
ATOM 697 C CA . ASP A 1 87 ? -3.452 -0.061 -9.820 1.00 93.50 87 ASP A CA 1
ATOM 698 C C . ASP A 1 87 ? -2.387 -1.161 -9.903 1.00 93.50 87 ASP A C 1
ATOM 700 O O . ASP A 1 87 ? -1.422 -1.174 -9.131 1.00 93.50 87 ASP A O 1
ATOM 704 N N . ARG A 1 88 ? -2.500 -2.050 -10.899 1.00 93.25 88 ARG A N 1
ATOM 705 C CA . ARG A 1 88 ? -1.487 -3.080 -11.149 1.00 93.25 88 ARG A CA 1
ATOM 706 C C . ARG A 1 88 ? -0.137 -2.472 -11.531 1.00 93.25 88 ARG A C 1
ATOM 708 O O . ARG A 1 88 ? 0.878 -2.875 -10.966 1.00 93.25 88 ARG A O 1
ATOM 715 N N . LEU A 1 89 ? -0.112 -1.512 -12.455 1.00 96.56 89 LEU A N 1
ATOM 716 C CA . LEU A 1 89 ? 1.127 -0.876 -12.904 1.00 96.56 89 LEU A CA 1
ATOM 717 C C . LEU A 1 89 ? 1.808 -0.087 -11.774 1.00 96.56 89 LEU A C 1
ATOM 719 O O . LEU A 1 89 ? 3.016 -0.215 -11.581 1.00 96.56 89 LEU A O 1
ATOM 723 N N . ALA A 1 90 ? 1.042 0.672 -10.988 1.00 95.69 90 ALA A N 1
ATOM 724 C CA . ALA A 1 90 ? 1.546 1.386 -9.818 1.00 95.69 90 ALA A CA 1
ATOM 725 C C . ALA A 1 90 ? 2.122 0.420 -8.779 1.00 95.69 90 ALA A C 1
ATOM 727 O O . ALA A 1 90 ? 3.221 0.645 -8.273 1.00 95.69 90 ALA A O 1
ATOM 728 N N . SER A 1 91 ? 1.426 -0.696 -8.526 1.00 91.38 91 SER A N 1
ATOM 729 C CA . SER A 1 91 ? 1.907 -1.752 -7.635 1.00 91.38 91 SER A CA 1
ATOM 730 C C . SER A 1 91 ? 3.246 -2.310 -8.119 1.00 91.38 91 SER A C 1
ATOM 732 O O . SER A 1 91 ? 4.181 -2.389 -7.326 1.00 91.38 91 SER A O 1
ATOM 734 N N . ILE A 1 92 ? 3.380 -2.634 -9.413 1.00 93.69 92 ILE A N 1
ATOM 735 C CA . ILE A 1 92 ? 4.642 -3.112 -10.008 1.00 93.69 92 ILE A CA 1
ATOM 736 C C . ILE A 1 92 ? 5.762 -2.094 -9.815 1.00 93.69 92 ILE A C 1
ATOM 738 O O . ILE A 1 92 ? 6.853 -2.475 -9.397 1.00 93.69 92 ILE A O 1
ATOM 742 N N . TYR A 1 93 ? 5.503 -0.807 -10.049 1.00 97.25 93 TYR A N 1
ATOM 743 C CA . TYR A 1 93 ? 6.503 0.232 -9.822 1.00 97.25 93 TYR A CA 1
ATOM 744 C C . TYR A 1 93 ? 6.894 0.379 -8.348 1.00 97.25 93 TYR A C 1
ATOM 746 O O . TYR A 1 93 ? 8.082 0.505 -8.046 1.00 97.25 93 TYR A O 1
ATOM 754 N N . SER A 1 94 ? 5.947 0.265 -7.414 1.00 91.00 94 SER A N 1
ATOM 755 C CA . SER A 1 94 ? 6.267 0.181 -5.984 1.00 91.00 94 SER A CA 1
ATOM 756 C C . SER A 1 94 ? 7.137 -1.041 -5.665 1.00 91.00 94 SER A C 1
ATOM 758 O O . SER A 1 94 ? 8.116 -0.914 -4.936 1.00 91.00 94 SER A O 1
ATOM 760 N N . GLY A 1 95 ? 6.842 -2.209 -6.246 1.00 88.06 95 GLY A N 1
ATOM 761 C CA . GLY A 1 95 ? 7.664 -3.413 -6.085 1.00 88.06 95 GLY A CA 1
ATOM 762 C C . GLY A 1 95 ? 9.076 -3.239 -6.637 1.00 88.06 95 GLY A C 1
ATOM 763 O O . GLY A 1 95 ? 10.047 -3.520 -5.939 1.00 88.06 95 GLY A O 1
ATOM 764 N N . LEU A 1 96 ? 9.212 -2.709 -7.855 1.00 92.50 96 LEU A N 1
ATOM 765 C CA . LEU A 1 96 ? 10.508 -2.397 -8.463 1.00 92.50 96 LEU A CA 1
ATOM 766 C C . LEU A 1 96 ? 11.328 -1.445 -7.584 1.00 92.50 96 LEU A C 1
ATOM 768 O O . LEU A 1 96 ? 12.518 -1.679 -7.393 1.00 92.50 96 LEU A O 1
ATOM 772 N N . ALA A 1 97 ? 10.703 -0.432 -6.976 1.00 89.25 97 ALA A N 1
ATOM 773 C CA . ALA A 1 97 ? 11.369 0.457 -6.023 1.00 89.25 97 ALA A CA 1
ATOM 774 C C . ALA A 1 97 ? 11.872 -0.265 -4.757 1.00 89.25 97 ALA A C 1
ATOM 776 O O . ALA A 1 97 ? 12.903 0.120 -4.195 1.00 89.25 97 ALA A O 1
ATOM 777 N N . GLU A 1 98 ? 11.168 -1.302 -4.297 1.00 85.25 98 GLU A N 1
ATOM 778 C CA . GLU A 1 98 ? 11.595 -2.134 -3.168 1.00 85.25 98 GLU A CA 1
ATOM 779 C C . GLU A 1 98 ? 12.786 -3.030 -3.533 1.00 85.25 98 GLU A C 1
ATOM 781 O O . GLU A 1 98 ? 13.768 -3.074 -2.788 1.00 85.25 98 GLU A O 1
ATOM 786 N N . TYR A 1 99 ? 12.766 -3.666 -4.708 1.00 85.38 99 TYR A N 1
ATOM 787 C CA . TYR A 1 99 ? 13.910 -4.436 -5.218 1.00 85.38 99 TYR A CA 1
ATOM 788 C C . TYR A 1 99 ? 15.136 -3.548 -5.484 1.00 85.38 99 TYR A C 1
ATOM 790 O O . TYR A 1 99 ? 16.263 -3.917 -5.143 1.00 85.38 99 TYR A O 1
ATOM 798 N N . ALA A 1 100 ? 14.917 -2.346 -6.023 1.00 87.44 100 ALA A N 1
ATOM 799 C CA . ALA A 1 100 ? 15.954 -1.366 -6.331 1.00 87.44 100 ALA A CA 1
ATOM 800 C C . ALA A 1 100 ? 16.790 -0.980 -5.100 1.00 87.44 100 ALA A C 1
ATOM 802 O O . ALA A 1 100 ? 17.978 -0.721 -5.232 1.00 87.44 100 ALA A O 1
ATOM 803 N N . ARG A 1 101 ? 16.248 -1.044 -3.875 1.00 83.62 101 ARG A N 1
ATOM 804 C CA . ARG A 1 101 ? 17.044 -0.820 -2.647 1.00 83.62 101 ARG A CA 1
ATOM 805 C C . ARG A 1 101 ? 18.286 -1.706 -2.541 1.00 83.62 101 ARG A C 1
ATOM 807 O O . ARG A 1 101 ? 19.255 -1.300 -1.905 1.00 83.62 101 ARG A O 1
ATOM 814 N N . TRP A 1 102 ? 18.228 -2.900 -3.122 1.00 80.25 102 TRP A N 1
ATOM 815 C CA . TRP A 1 102 ? 19.261 -3.927 -3.009 1.00 80.25 102 TRP A CA 1
ATOM 816 C C . TRP A 1 102 ? 20.027 -4.118 -4.311 1.00 80.25 102 TRP A C 1
ATOM 818 O O . TRP A 1 102 ? 21.224 -4.383 -4.285 1.00 80.25 102 TRP A O 1
ATOM 828 N N . LEU A 1 103 ? 19.329 -4.001 -5.441 1.00 84.44 103 LEU A N 1
ATOM 829 C CA . LEU A 1 103 ? 19.884 -4.296 -6.758 1.00 84.44 103 LEU A CA 1
ATOM 830 C C . LEU A 1 103 ? 20.422 -3.056 -7.473 1.00 84.44 103 LEU A C 1
ATOM 832 O O . LEU A 1 103 ? 21.395 -3.163 -8.213 1.00 84.44 103 LEU A O 1
ATOM 836 N N . ASP A 1 104 ? 19.774 -1.904 -7.287 1.00 87.50 104 ASP A N 1
ATOM 837 C CA . ASP A 1 104 ? 20.044 -0.688 -8.054 1.00 87.50 104 ASP A CA 1
ATOM 838 C C . ASP A 1 104 ? 19.408 0.541 -7.380 1.00 87.50 104 ASP A C 1
ATOM 840 O O . ASP A 1 104 ? 18.322 0.998 -7.741 1.00 87.50 104 ASP A O 1
ATOM 844 N N . ALA A 1 105 ? 20.064 1.065 -6.344 1.00 89.25 105 ALA A N 1
ATOM 845 C CA . ALA A 1 105 ? 19.488 2.131 -5.525 1.00 89.25 105 ALA A CA 1
ATOM 846 C C . ALA A 1 105 ? 19.264 3.439 -6.308 1.00 89.25 105 ALA A C 1
ATOM 848 O O . ALA A 1 105 ? 18.440 4.258 -5.895 1.00 89.25 105 ALA A O 1
ATOM 849 N N . GLU A 1 106 ? 19.965 3.623 -7.432 1.00 93.25 106 GLU A N 1
ATOM 850 C CA . GLU A 1 106 ? 19.872 4.810 -8.283 1.00 93.25 106 GLU A CA 1
ATOM 851 C C . GLU A 1 106 ? 18.561 4.857 -9.080 1.00 93.25 106 GLU A C 1
ATOM 853 O O . GLU A 1 106 ? 18.030 5.945 -9.295 1.00 93.25 106 GLU A O 1
ATOM 858 N N . SER A 1 107 ? 17.984 3.708 -9.458 1.00 93.25 107 SER A N 1
ATOM 859 C CA . SER A 1 107 ? 16.687 3.664 -10.159 1.00 93.25 107 SER A CA 1
ATOM 860 C C . SER A 1 107 ? 15.476 3.749 -9.231 1.00 93.25 107 SER A C 1
ATOM 862 O O . SER A 1 107 ? 14.362 4.032 -9.682 1.00 93.25 107 SER A O 1
ATOM 864 N N . ARG A 1 108 ? 15.666 3.567 -7.916 1.00 92.38 108 ARG A N 1
ATOM 865 C CA . ARG A 1 108 ? 14.572 3.597 -6.932 1.00 92.38 108 ARG A CA 1
ATOM 866 C C . ARG A 1 108 ? 13.710 4.869 -7.011 1.00 92.38 108 ARG A C 1
ATOM 868 O O . ARG A 1 108 ? 12.487 4.715 -7.017 1.00 92.38 108 ARG A O 1
ATOM 875 N N . PRO A 1 109 ? 14.266 6.100 -7.054 1.00 95.88 109 PRO A N 1
ATOM 876 C CA . PRO A 1 109 ? 13.449 7.310 -7.141 1.00 95.88 109 PRO A CA 1
ATOM 877 C C . PRO A 1 109 ? 12.567 7.331 -8.390 1.00 95.88 109 PRO A C 1
ATOM 879 O O . PRO A 1 109 ? 11.381 7.617 -8.277 1.00 95.88 109 PRO A O 1
ATOM 882 N N . GLN A 1 110 ? 13.097 6.918 -9.545 1.00 97.56 110 GLN A N 1
ATOM 883 C CA . GLN A 1 110 ? 12.346 6.885 -10.803 1.00 97.56 110 GLN A CA 1
ATOM 884 C C . GLN A 1 110 ? 11.127 5.953 -10.724 1.00 97.56 110 GLN A C 1
ATOM 886 O O . GLN A 1 110 ? 10.043 6.297 -11.195 1.00 97.56 110 GLN A O 1
ATOM 891 N N . TYR A 1 111 ? 11.276 4.770 -10.121 1.00 96.75 111 TYR A N 1
ATOM 892 C CA . TYR A 1 111 ? 10.146 3.859 -9.933 1.00 96.75 111 TYR A CA 1
ATOM 893 C C . TYR A 1 111 ? 9.093 4.431 -8.981 1.00 96.75 111 TYR A C 1
ATOM 895 O O . TYR A 1 111 ? 7.897 4.317 -9.243 1.00 96.75 111 TYR A O 1
ATOM 903 N N . LEU A 1 112 ? 9.519 5.089 -7.901 1.00 96.00 112 LEU A N 1
ATOM 904 C CA . LEU A 1 112 ? 8.593 5.740 -6.976 1.00 96.00 112 LEU A CA 1
ATOM 905 C C . LEU A 1 112 ? 7.864 6.923 -7.619 1.00 96.00 112 LEU A C 1
ATOM 907 O O . LEU A 1 112 ? 6.674 7.085 -7.382 1.00 96.00 112 LEU A O 1
ATOM 911 N N . GLU A 1 113 ? 8.539 7.722 -8.446 1.00 98.38 113 GLU A N 1
ATOM 912 C CA . GLU A 1 113 ? 7.920 8.826 -9.189 1.00 98.38 113 GLU A CA 1
ATOM 913 C C . GLU A 1 113 ? 6.819 8.315 -10.122 1.00 98.38 113 GLU A C 1
ATOM 915 O O . GLU A 1 113 ? 5.703 8.835 -10.091 1.00 98.38 113 GLU A O 1
ATOM 920 N N . LYS A 1 114 ? 7.087 7.237 -10.874 1.00 98.31 114 LYS A N 1
ATOM 921 C CA . LYS A 1 114 ? 6.071 6.588 -11.716 1.00 98.31 114 LYS A CA 1
ATOM 922 C C . LYS A 1 114 ? 4.896 6.048 -10.896 1.00 98.31 114 LYS A C 1
ATOM 924 O O . LYS A 1 114 ? 3.744 6.243 -11.274 1.00 98.31 114 LYS A O 1
ATOM 929 N N . ALA A 1 115 ? 5.163 5.390 -9.765 1.00 97.88 115 ALA A N 1
ATOM 930 C CA . ALA A 1 115 ? 4.101 4.914 -8.879 1.00 97.88 115 ALA A CA 1
ATOM 931 C C . ALA A 1 115 ? 3.257 6.078 -8.329 1.00 97.88 115 ALA A C 1
ATOM 933 O O . ALA A 1 115 ? 2.031 5.998 -8.337 1.00 97.88 115 ALA A O 1
ATOM 934 N N . ALA A 1 116 ? 3.893 7.173 -7.898 1.00 98.12 116 ALA A N 1
ATOM 935 C CA . ALA A 1 116 ? 3.212 8.356 -7.374 1.00 98.12 116 ALA A CA 1
ATOM 936 C C . ALA A 1 116 ? 2.330 9.026 -8.431 1.00 98.12 116 ALA A C 1
ATOM 938 O O . ALA A 1 116 ? 1.206 9.418 -8.126 1.00 98.12 116 ALA A O 1
ATOM 939 N N . GLU A 1 117 ? 2.813 9.140 -9.671 1.00 98.38 117 GLU A N 1
ATOM 940 C CA . GLU A 1 117 ? 2.034 9.686 -10.782 1.00 98.38 117 GLU A CA 1
ATOM 941 C C . GLU A 1 117 ? 0.751 8.881 -11.012 1.00 98.38 117 GLU A C 1
ATOM 943 O O . GLU A 1 117 ? -0.332 9.462 -11.083 1.00 98.38 117 GLU A O 1
ATOM 948 N N . ILE A 1 118 ? 0.859 7.551 -11.047 1.00 98.50 118 ILE A N 1
ATOM 949 C CA . ILE A 1 118 ? -0.295 6.680 -11.273 1.00 98.50 118 ILE A CA 1
ATOM 950 C C . ILE A 1 118 ? -1.250 6.693 -10.072 1.00 98.50 118 ILE A C 1
ATOM 952 O O . ILE A 1 118 ? -2.461 6.821 -10.255 1.00 98.50 118 ILE A O 1
ATOM 956 N N . TYR A 1 119 ? -0.739 6.600 -8.838 1.00 98.38 119 TYR A N 1
ATOM 957 C CA . TYR A 1 119 ? -1.589 6.673 -7.646 1.00 98.38 119 TYR A CA 1
ATOM 958 C C . TYR A 1 119 ? -2.299 8.020 -7.526 1.00 98.38 119 TYR A C 1
ATOM 960 O O . TYR A 1 119 ? -3.438 8.052 -7.071 1.00 98.38 119 TYR A O 1
ATOM 968 N N . ARG A 1 120 ? -1.684 9.122 -7.972 1.00 98.38 120 ARG A N 1
ATOM 969 C CA . ARG A 1 120 ? -2.360 10.421 -8.051 1.00 98.38 120 ARG A CA 1
ATOM 970 C C . ARG A 1 120 ? -3.563 10.367 -8.991 1.00 98.38 120 ARG A C 1
ATOM 972 O O . ARG A 1 120 ? -4.640 10.782 -8.581 1.00 98.38 120 ARG A O 1
ATOM 979 N N . SER A 1 121 ? -3.419 9.794 -10.187 1.00 97.88 121 SER A N 1
ATOM 980 C CA . SER A 1 121 ? -4.555 9.606 -11.104 1.00 97.88 121 SER A CA 1
ATOM 981 C C . SER A 1 121 ? -5.655 8.725 -10.501 1.00 97.88 121 SER A C 1
ATOM 983 O O . SER A 1 121 ? -6.830 9.058 -10.611 1.00 97.88 121 SER A O 1
ATOM 985 N N . LEU A 1 122 ? -5.292 7.651 -9.793 1.00 97.81 122 LEU A N 1
ATOM 986 C CA . LEU A 1 122 ? -6.258 6.793 -9.093 1.00 97.81 122 LEU A CA 1
ATOM 987 C C . LEU A 1 122 ? -6.979 7.520 -7.948 1.00 97.81 122 LEU A C 1
ATOM 989 O O . LEU A 1 122 ? -8.164 7.295 -7.733 1.00 97.81 122 LEU A O 1
ATOM 993 N N . VAL A 1 123 ? -6.293 8.404 -7.218 1.00 98.06 123 VAL A N 1
ATOM 994 C CA . VAL A 1 123 ? -6.907 9.241 -6.173 1.00 98.06 123 VAL A CA 1
ATOM 995 C C . VAL A 1 123 ? -7.853 10.285 -6.774 1.00 98.06 123 VAL A C 1
ATOM 997 O O . VAL A 1 123 ? -8.883 10.583 -6.174 1.00 98.06 123 VAL A O 1
ATOM 1000 N N . GLU A 1 124 ? -7.530 10.842 -7.941 1.00 96.88 124 GLU A N 1
ATOM 1001 C CA . GLU A 1 124 ? -8.411 11.772 -8.656 1.00 96.88 124 GLU A CA 1
ATOM 1002 C C . GLU A 1 124 ? -9.684 11.079 -9.168 1.00 96.88 124 GLU A C 1
ATOM 1004 O O . GLU A 1 124 ? -10.773 11.646 -9.068 1.00 96.88 124 GLU A O 1
ATOM 1009 N N . GLU A 1 125 ? -9.559 9.852 -9.682 1.00 96.44 125 GLU A N 1
ATOM 1010 C CA . GLU A 1 125 ? -10.677 9.069 -10.219 1.00 96.44 125 GLU A CA 1
ATOM 1011 C C . GLU A 1 125 ? -11.540 8.435 -9.113 1.00 96.44 125 GLU A C 1
ATOM 1013 O O . GLU A 1 125 ? -12.771 8.483 -9.170 1.00 96.44 125 GLU A O 1
ATOM 1018 N N . GLU A 1 126 ? -10.909 7.904 -8.064 1.00 96.69 126 GLU A N 1
ATOM 1019 C CA . GLU A 1 126 ? -11.562 7.207 -6.954 1.00 96.69 126 GLU A CA 1
ATOM 1020 C C . GLU A 1 126 ? -11.179 7.819 -5.589 1.00 96.69 126 GLU A C 1
ATOM 1022 O O . GLU A 1 126 ? -10.567 7.165 -4.737 1.00 96.69 126 GLU A O 1
ATOM 1027 N N . PRO A 1 127 ? -11.584 9.071 -5.296 1.00 96.44 127 PRO A N 1
ATOM 1028 C CA . PRO A 1 127 ? -11.122 9.804 -4.111 1.00 96.44 127 PRO A CA 1
ATOM 1029 C C . PRO A 1 127 ? -11.559 9.189 -2.777 1.00 96.44 127 PRO A C 1
ATOM 1031 O O . PRO A 1 127 ? -10.971 9.492 -1.738 1.00 96.44 127 PRO A O 1
ATOM 1034 N N . GLN A 1 128 ? -12.590 8.341 -2.790 1.00 96.62 128 GLN A N 1
ATOM 1035 C CA . GLN A 1 128 ? -13.105 7.641 -1.608 1.00 96.62 128 GLN A CA 1
ATOM 1036 C C . GLN A 1 128 ? -12.362 6.327 -1.318 1.00 96.62 128 GLN A C 1
ATOM 1038 O O . GLN A 1 128 ? -12.624 5.693 -0.289 1.00 96.62 128 GLN A O 1
ATOM 1043 N N . GLN A 1 129 ? -11.438 5.921 -2.194 1.00 96.19 129 GLN A N 1
ATOM 1044 C CA . GLN A 1 129 ? -10.694 4.682 -2.043 1.00 96.19 129 GLN A CA 1
ATOM 1045 C C . GLN A 1 129 ? -9.458 4.891 -1.163 1.00 96.19 129 GLN A C 1
ATOM 1047 O O . GLN A 1 129 ? -8.412 5.386 -1.589 1.00 96.19 129 GLN A O 1
ATOM 1052 N N . VAL A 1 130 ? -9.578 4.472 0.100 1.00 96.62 130 VAL A N 1
ATOM 1053 C CA . VAL A 1 130 ? -8.551 4.636 1.146 1.00 96.62 130 VAL A CA 1
ATOM 1054 C C . VAL A 1 130 ? -7.216 4.024 0.731 1.00 96.62 130 VAL A C 1
ATOM 1056 O O . VAL A 1 130 ? -6.172 4.632 0.965 1.00 96.62 130 VAL A O 1
ATOM 1059 N N . LYS A 1 131 ? -7.238 2.857 0.069 1.00 95.12 131 LYS A N 1
ATOM 1060 C CA . LYS A 1 131 ? -6.032 2.195 -0.450 1.00 95.12 131 LYS A CA 1
ATOM 1061 C C . LYS A 1 131 ? -5.186 3.157 -1.292 1.00 95.12 131 LYS A C 1
ATOM 1063 O O . LYS A 1 131 ? -3.991 3.283 -1.044 1.00 95.12 131 LYS A O 1
ATOM 1068 N N . TYR A 1 132 ? -5.786 3.850 -2.260 1.00 96.25 132 TYR A N 1
ATOM 1069 C CA . TYR A 1 132 ? -5.047 4.737 -3.165 1.00 96.25 132 TYR A CA 1
ATOM 1070 C C . TYR A 1 132 ? -4.531 5.978 -2.442 1.00 96.25 132 TYR A C 1
ATOM 1072 O O . TYR A 1 132 ? -3.368 6.346 -2.605 1.00 96.25 132 TYR A O 1
ATOM 1080 N N . GLN A 1 133 ? -5.348 6.552 -1.556 1.00 97.81 133 GLN A N 1
ATOM 1081 C CA . GLN A 1 133 ? -4.952 7.679 -0.710 1.00 97.81 133 GLN A CA 1
ATOM 1082 C C . GLN A 1 133 ? -3.730 7.333 0.165 1.00 97.81 133 GLN A C 1
ATOM 1084 O O . GLN A 1 133 ? -2.797 8.134 0.277 1.00 97.81 133 GLN A O 1
ATOM 1089 N N . PHE A 1 134 ? -3.716 6.131 0.754 1.00 96.44 134 PHE A N 1
ATOM 1090 C CA . PHE A 1 134 ? -2.615 5.624 1.575 1.00 96.44 134 PHE A CA 1
ATOM 1091 C C . PHE A 1 134 ? -1.358 5.330 0.754 1.00 96.44 134 PHE A C 1
ATOM 1093 O O . PHE A 1 134 ? -0.266 5.749 1.142 1.00 96.44 134 PHE A O 1
ATOM 1100 N N . LEU A 1 135 ? -1.489 4.645 -0.384 1.00 94.38 135 LEU A N 1
ATOM 1101 C CA . LEU A 1 135 ? -0.347 4.310 -1.237 1.00 94.38 135 LEU A CA 1
ATOM 1102 C C . LEU A 1 135 ? 0.319 5.565 -1.811 1.00 94.38 135 LEU A C 1
ATOM 1104 O O . LEU A 1 135 ? 1.549 5.639 -1.830 1.00 94.38 135 LEU A O 1
ATOM 1108 N N . LEU A 1 136 ? -0.459 6.587 -2.180 1.00 97.50 136 LEU A N 1
ATOM 1109 C CA . LEU A 1 136 ? 0.083 7.874 -2.613 1.00 97.50 136 LEU A CA 1
ATOM 1110 C C . LEU A 1 136 ? 0.859 8.574 -1.489 1.00 97.50 136 LEU A C 1
ATOM 1112 O O . LEU A 1 136 ? 2.011 8.959 -1.690 1.00 97.50 136 LEU A O 1
ATOM 1116 N N . TYR A 1 137 ? 0.274 8.666 -0.287 1.00 96.25 137 TYR A N 1
ATOM 1117 C CA . TYR A 1 137 ? 0.962 9.199 0.897 1.00 96.25 137 TYR A CA 1
ATOM 1118 C C . TYR A 1 137 ? 2.294 8.477 1.141 1.00 96.25 137 TYR A C 1
ATOM 1120 O O . TYR A 1 137 ? 3.340 9.109 1.290 1.00 96.25 137 TYR A O 1
ATOM 1128 N N . SER A 1 138 ? 2.255 7.145 1.160 1.00 91.06 138 SER A N 1
ATOM 1129 C CA . SER A 1 138 ? 3.417 6.311 1.451 1.00 91.06 138 SER A CA 1
ATOM 1130 C C . SER A 1 138 ? 4.516 6.464 0.394 1.00 91.06 138 SER A C 1
ATOM 1132 O O . SER A 1 138 ? 5.710 6.494 0.716 1.00 91.06 138 SER A O 1
ATOM 1134 N N . THR A 1 139 ? 4.116 6.640 -0.868 1.00 94.25 139 THR A N 1
ATOM 1135 C CA . THR A 1 139 ? 5.038 6.893 -1.978 1.00 94.25 139 THR A CA 1
ATOM 1136 C C . THR A 1 139 ? 5.696 8.268 -1.845 1.00 94.25 139 THR A C 1
ATOM 1138 O O . THR A 1 139 ? 6.921 8.352 -1.930 1.00 94.25 139 THR A O 1
ATOM 1141 N N . TYR A 1 140 ? 4.940 9.325 -1.524 1.00 96.38 140 TYR A N 1
ATOM 1142 C CA . TYR A 1 140 ? 5.510 10.652 -1.248 1.00 96.38 140 TYR A CA 1
ATOM 1143 C C . TYR A 1 140 ? 6.463 10.648 -0.052 1.00 96.38 140 TYR A C 1
ATOM 1145 O O . TYR A 1 140 ? 7.566 11.187 -0.137 1.00 96.38 140 TYR A O 1
ATOM 1153 N N . ALA A 1 141 ? 6.101 9.965 1.036 1.00 89.56 141 ALA A N 1
ATOM 1154 C CA . ALA A 1 141 ? 6.987 9.802 2.186 1.00 89.56 141 ALA A CA 1
ATOM 1155 C C . ALA A 1 141 ? 8.287 9.064 1.808 1.00 89.56 141 ALA A C 1
ATOM 1157 O O . ALA A 1 141 ? 9.369 9.411 2.283 1.00 89.56 141 ALA A O 1
ATOM 1158 N N . SER A 1 142 ? 8.198 8.073 0.917 1.00 89.94 142 SER A N 1
ATOM 1159 C CA . SER A 1 142 ? 9.339 7.300 0.408 1.00 89.94 142 SER A CA 1
ATOM 1160 C C . SER A 1 142 ? 10.241 8.069 -0.563 1.00 89.94 142 SER A C 1
ATOM 1162 O O . SER A 1 142 ? 11.418 7.706 -0.686 1.00 89.94 142 SER A O 1
ATOM 1164 N N . LEU A 1 143 ? 9.687 9.084 -1.234 1.00 92.06 143 LEU A N 1
ATOM 1165 C CA . LEU A 1 143 ? 10.376 10.073 -2.071 1.00 92.06 143 LEU A CA 1
ATOM 1166 C C . LEU A 1 143 ? 10.925 11.261 -1.269 1.00 92.06 143 LEU A C 1
ATOM 1168 O O . LEU A 1 143 ? 11.596 12.113 -1.840 1.00 92.06 143 LEU A O 1
ATOM 1172 N N . GLU A 1 144 ? 10.647 11.328 0.037 1.00 93.88 144 GLU A N 1
ATOM 1173 C CA . GLU A 1 144 ? 11.003 12.465 0.900 1.00 93.88 144 GLU A CA 1
ATOM 1174 C C . GLU A 1 144 ? 10.350 13.794 0.462 1.00 93.88 144 GLU A C 1
ATOM 1176 O O . GLU A 1 144 ? 10.841 14.880 0.764 1.00 93.88 144 GLU A O 1
ATOM 1181 N N . GLN A 1 145 ? 9.199 13.708 -0.210 1.00 95.19 145 GLN A N 1
ATOM 1182 C CA . GLN A 1 145 ? 8.346 14.841 -0.578 1.00 95.19 145 GLN A CA 1
ATOM 1183 C C . GLN A 1 145 ? 7.455 15.214 0.616 1.00 95.19 145 GLN A C 1
ATOM 1185 O O . GLN A 1 145 ? 6.295 14.814 0.708 1.00 95.19 145 GLN A O 1
ATOM 1190 N N . GLU A 1 146 ? 8.048 15.888 1.609 1.00 93.56 146 GLU A N 1
ATOM 1191 C CA . GLU A 1 146 ? 7.431 16.100 2.928 1.00 93.56 146 GLU A CA 1
ATOM 1192 C C . GLU A 1 146 ? 6.112 16.886 2.874 1.00 93.56 146 GLU A C 1
ATOM 1194 O O . GLU A 1 146 ? 5.174 16.549 3.600 1.00 93.56 146 GLU A O 1
ATOM 1199 N N . GLU A 1 147 ? 6.017 17.914 2.029 1.00 96.25 147 GLU A N 1
ATOM 1200 C CA . GLU A 1 147 ? 4.819 18.757 1.944 1.00 96.25 147 GLU A CA 1
ATOM 1201 C C . GLU A 1 147 ? 3.662 18.016 1.264 1.00 96.25 147 GLU A C 1
ATOM 1203 O O . GLU A 1 147 ? 2.544 18.007 1.784 1.00 96.25 147 GLU A O 1
ATOM 1208 N N . GLU A 1 148 ? 3.935 17.322 0.160 1.00 97.50 148 GLU A N 1
ATOM 1209 C CA . GLU A 1 148 ? 2.980 16.476 -0.551 1.00 97.50 148 GLU A CA 1
ATOM 1210 C C . GLU A 1 148 ? 2.504 15.328 0.343 1.00 97.50 148 GLU A C 1
ATOM 1212 O O . GLU A 1 148 ? 1.300 15.108 0.486 1.00 97.50 148 GLU A O 1
ATOM 1217 N N . ALA A 1 149 ? 3.425 14.645 1.032 1.00 94.75 149 ALA A N 1
ATOM 1218 C CA . ALA A 1 149 ? 3.086 13.588 1.980 1.00 94.75 149 ALA A CA 1
ATOM 1219 C C . ALA A 1 149 ? 2.199 14.113 3.118 1.00 94.75 149 ALA A C 1
ATOM 1221 O O . ALA A 1 149 ? 1.227 13.461 3.502 1.00 94.75 149 ALA A O 1
ATOM 1222 N N . LYS A 1 150 ? 2.501 15.303 3.650 1.00 95.81 150 LYS A N 1
ATOM 1223 C CA . LYS A 1 150 ? 1.734 15.924 4.735 1.00 95.81 150 LYS A CA 1
ATOM 1224 C C . LYS A 1 150 ? 0.331 16.342 4.295 1.00 95.81 150 LYS A C 1
ATOM 1226 O O . LYS A 1 150 ? -0.621 16.157 5.054 1.00 95.81 150 LYS A O 1
ATOM 1231 N N . GLN A 1 151 ? 0.189 16.905 3.098 1.00 97.62 151 GLN A N 1
ATOM 1232 C CA . GLN A 1 151 ? -1.125 17.226 2.538 1.00 97.62 151 GLN A CA 1
ATOM 1233 C C . GLN A 1 151 ? -1.937 15.949 2.316 1.00 97.62 151 GLN A C 1
ATOM 1235 O O . GLN A 1 151 ? -3.060 15.837 2.810 1.00 97.62 151 GLN A O 1
ATOM 1240 N N . GLN A 1 152 ? -1.324 14.960 1.667 1.00 97.81 152 GLN A N 1
ATOM 1241 C CA . GLN A 1 152 ? -1.964 13.701 1.315 1.00 97.81 152 GLN A CA 1
ATOM 1242 C C . GLN A 1 152 ? -2.413 12.909 2.550 1.00 97.81 152 GLN A C 1
ATOM 1244 O O . GLN A 1 152 ? -3.535 12.402 2.587 1.00 97.81 152 GLN A O 1
ATOM 1249 N N . VAL A 1 153 ? -1.593 12.846 3.606 1.00 96.94 153 VAL A N 1
ATOM 1250 C CA . VAL A 1 153 ? -2.000 12.178 4.851 1.00 96.94 153 VAL A CA 1
ATOM 1251 C C . VAL A 1 153 ? -3.104 12.937 5.584 1.00 96.94 153 VAL A C 1
ATOM 1253 O O . VAL A 1 153 ? -3.949 12.314 6.218 1.00 96.94 153 VAL A O 1
ATOM 1256 N N . GLY A 1 154 ? -3.154 14.267 5.466 1.00 97.62 154 GLY A N 1
ATOM 1257 C CA . GLY A 1 154 ? -4.266 15.066 5.982 1.00 97.62 154 GLY A CA 1
ATOM 1258 C C . GLY A 1 154 ? -5.599 14.679 5.337 1.00 97.62 154 GLY A C 1
ATOM 1259 O O . GLY A 1 154 ? -6.569 14.416 6.048 1.00 97.62 154 GLY A O 1
ATOM 1260 N N . SER A 1 155 ? -5.629 14.575 4.005 1.00 97.69 155 SER A N 1
ATOM 1261 C CA . SER A 1 155 ? -6.805 14.126 3.248 1.00 97.69 155 SER A CA 1
ATOM 1262 C C . SER A 1 155 ? -7.200 12.686 3.582 1.00 97.69 155 SER A C 1
ATOM 1264 O O . SER A 1 155 ? -8.372 12.410 3.841 1.00 97.69 155 SER A O 1
ATOM 1266 N N . LEU A 1 156 ? -6.224 11.776 3.659 1.00 98.19 156 LEU A N 1
ATOM 1267 C CA . LEU A 1 156 ? -6.449 10.387 4.062 1.00 98.19 156 LEU A CA 1
ATOM 1268 C C . LEU A 1 156 ? -7.068 10.286 5.463 1.00 98.19 156 LEU A C 1
ATOM 1270 O O . LEU A 1 156 ? -8.029 9.544 5.656 1.00 98.19 156 LEU A O 1
ATOM 1274 N N . LYS A 1 157 ? -6.549 11.038 6.441 1.00 98.00 157 LYS A N 1
ATOM 1275 C CA . LYS A 1 157 ? -7.087 11.049 7.809 1.00 98.00 157 LYS A CA 1
ATOM 1276 C C . LYS A 1 157 ? -8.538 11.500 7.850 1.00 98.00 157 LYS A C 1
ATOM 1278 O O . LYS A 1 157 ? -9.353 10.832 8.475 1.00 98.00 157 LYS A O 1
ATOM 1283 N N . GLN A 1 158 ? -8.865 12.585 7.150 1.00 98.12 158 GLN A N 1
ATOM 1284 C CA . GLN A 1 158 ? -10.242 13.074 7.069 1.00 98.12 158 GLN A CA 1
ATOM 1285 C C . GLN A 1 158 ? -11.185 12.007 6.500 1.00 98.12 158 GLN A C 1
ATOM 1287 O O . GLN A 1 158 ? -12.266 11.791 7.047 1.00 98.12 158 GLN A O 1
ATOM 1292 N N . LEU A 1 159 ? -10.762 11.300 5.447 1.00 98.38 159 LEU A N 1
ATOM 1293 C CA . LEU A 1 159 ? -11.536 10.209 4.855 1.00 98.38 159 LEU A CA 1
ATOM 1294 C C . LEU A 1 159 ? -11.735 9.040 5.835 1.00 98.38 159 LEU A C 1
ATOM 1296 O O . LEU A 1 159 ? -12.848 8.533 5.975 1.00 98.38 159 LEU A O 1
ATOM 1300 N N . LEU A 1 160 ? -10.675 8.621 6.532 1.00 98.44 160 LEU A N 1
ATOM 1301 C CA . LEU A 1 160 ? -10.727 7.546 7.529 1.00 98.44 160 LEU A CA 1
ATOM 1302 C C . LEU A 1 160 ? -11.642 7.901 8.709 1.00 98.44 160 LEU A C 1
ATOM 1304 O O . LEU A 1 160 ? -12.487 7.097 9.104 1.00 98.44 160 LEU A O 1
ATOM 1308 N N . GLU A 1 161 ? -11.530 9.120 9.236 1.00 97.88 161 GLU A N 1
ATOM 1309 C CA . GLU A 1 161 ? -12.381 9.636 10.313 1.00 97.88 161 GLU A CA 1
ATOM 1310 C C . GLU A 1 161 ? -13.851 9.717 9.882 1.00 97.88 161 GLU A C 1
ATOM 1312 O O . GLU A 1 161 ? -14.742 9.305 10.629 1.00 97.88 161 GLU A O 1
ATOM 1317 N N . GLN A 1 162 ? -14.119 10.176 8.655 1.00 98.12 162 GLN A N 1
ATOM 1318 C CA . GLN A 1 162 ? -15.464 10.206 8.081 1.00 98.12 162 GLN A CA 1
ATOM 1319 C C . GLN A 1 162 ? -16.054 8.796 7.948 1.00 98.12 162 GLN A C 1
ATOM 1321 O O . GLN A 1 162 ? -17.190 8.563 8.370 1.00 98.12 162 GLN A O 1
ATOM 1326 N N . LYS A 1 163 ? -15.292 7.844 7.397 1.00 98.25 163 LYS A N 1
ATOM 1327 C CA . LYS A 1 163 ? -15.709 6.438 7.276 1.00 98.25 163 LYS A CA 1
ATOM 1328 C C . LYS A 1 163 ? -15.962 5.805 8.641 1.00 98.25 163 LYS A C 1
ATOM 1330 O O . LYS A 1 163 ? -16.955 5.095 8.807 1.00 98.25 163 LYS A O 1
ATOM 1335 N N . GLN A 1 164 ? -15.123 6.104 9.636 1.00 97.50 164 GLN A N 1
ATOM 1336 C CA . GLN A 1 164 ? -15.320 5.644 11.009 1.00 97.50 164 GLN A CA 1
ATOM 1337 C C . GLN A 1 164 ? -16.613 6.195 11.610 1.00 97.50 164 GLN A C 1
ATOM 1339 O O . GLN A 1 164 ? -17.424 5.422 12.117 1.00 97.50 164 GLN A O 1
ATOM 1344 N N . ALA A 1 165 ? -16.826 7.510 11.529 1.00 97.56 165 ALA A N 1
ATOM 1345 C CA . ALA A 1 165 ? -18.028 8.157 12.052 1.00 97.56 165 ALA A CA 1
ATOM 1346 C C . ALA A 1 165 ? -19.305 7.663 11.351 1.00 97.56 165 ALA A C 1
ATOM 1348 O O . ALA A 1 165 ? -20.352 7.542 11.983 1.00 97.56 165 ALA A O 1
ATOM 1349 N N . GLY A 1 166 ? -19.210 7.340 10.059 1.00 97.06 166 GLY A N 1
ATOM 1350 C CA . GLY A 1 166 ? -20.298 6.765 9.272 1.00 97.06 166 GLY A CA 1
ATOM 1351 C C . GLY A 1 166 ? -20.502 5.258 9.453 1.00 97.06 166 GLY A C 1
ATOM 1352 O O . GLY A 1 166 ? -21.419 4.714 8.847 1.00 97.06 166 GLY A O 1
ATOM 1353 N N . GLY A 1 167 ? -19.661 4.565 10.231 1.00 96.06 167 GLY A N 1
ATOM 1354 C CA . GLY A 1 167 ? -19.740 3.108 10.398 1.00 96.06 167 GLY A CA 1
ATOM 1355 C C . GLY A 1 167 ? -19.428 2.307 9.127 1.00 96.06 167 GLY A C 1
ATOM 1356 O O . GLY A 1 167 ? -19.836 1.156 9.020 1.00 96.06 167 GLY A O 1
ATOM 1357 N N . THR A 1 168 ? -18.716 2.904 8.167 1.00 96.50 168 THR A N 1
ATOM 1358 C CA . THR A 1 168 ? -18.349 2.302 6.866 1.00 96.50 168 THR A CA 1
ATOM 1359 C C . THR A 1 168 ? -16.857 1.973 6.770 1.00 96.50 168 THR A C 1
ATOM 1361 O O . THR A 1 168 ? -16.342 1.688 5.691 1.00 96.50 168 THR A O 1
ATOM 1364 N N . LEU A 1 169 ? -16.143 2.041 7.897 1.00 96.19 169 LEU A N 1
ATOM 1365 C CA . LEU A 1 169 ? -14.725 1.717 7.972 1.00 96.19 169 LEU A CA 1
ATOM 1366 C C . LEU A 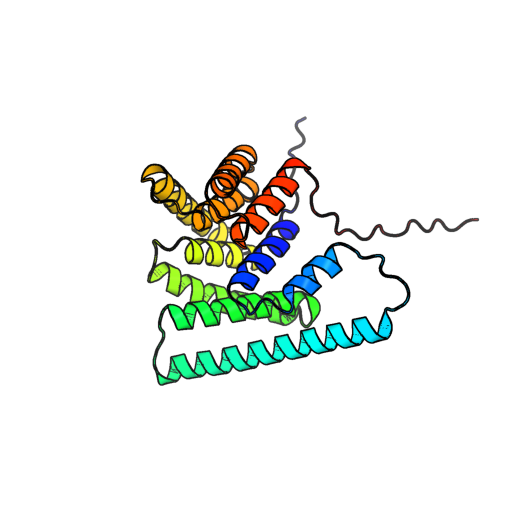1 169 ? -14.525 0.195 8.001 1.00 96.19 169 LEU A C 1
ATOM 1368 O O . LEU A 1 169 ? -14.769 -0.459 9.022 1.00 96.19 169 LEU A O 1
ATOM 1372 N N . GLU A 1 170 ? -14.078 -0.342 6.871 1.00 96.38 170 GLU A N 1
ATOM 1373 C CA . GLU A 1 170 ? -13.758 -1.757 6.680 1.00 96.38 170 GLU A CA 1
ATOM 1374 C C . GLU A 1 170 ? -12.429 -2.136 7.348 1.00 96.38 170 GLU A C 1
ATOM 1376 O O . GLU A 1 170 ? -11.617 -1.275 7.685 1.00 96.38 170 GLU A O 1
ATOM 1381 N N . ASN A 1 171 ? -12.167 -3.432 7.536 1.00 96.69 171 ASN A N 1
ATOM 1382 C CA . ASN A 1 171 ? -10.971 -3.892 8.251 1.00 96.69 171 ASN A CA 1
ATOM 1383 C C . ASN A 1 171 ? -9.656 -3.495 7.572 1.00 96.69 171 ASN A C 1
ATOM 1385 O O . ASN A 1 171 ? -8.688 -3.169 8.261 1.00 96.69 171 ASN A O 1
ATOM 1389 N N . LEU A 1 172 ? -9.615 -3.464 6.238 1.00 95.06 172 LEU A N 1
ATOM 1390 C CA . LEU A 1 172 ? -8.438 -2.978 5.521 1.00 95.06 172 LEU A CA 1
ATOM 1391 C C . LEU A 1 172 ? -8.223 -1.473 5.761 1.00 95.06 172 LEU A C 1
ATOM 1393 O O . LEU A 1 172 ? -7.106 -1.050 6.056 1.00 95.06 172 LEU A O 1
ATOM 1397 N N . ASP A 1 173 ? -9.297 -0.680 5.742 1.00 97.25 173 ASP A N 1
ATOM 1398 C CA . ASP A 1 173 ? -9.243 0.751 6.059 1.00 97.25 173 ASP A CA 1
ATOM 1399 C C . ASP A 1 173 ? -8.806 0.982 7.516 1.00 97.25 173 ASP A C 1
ATOM 1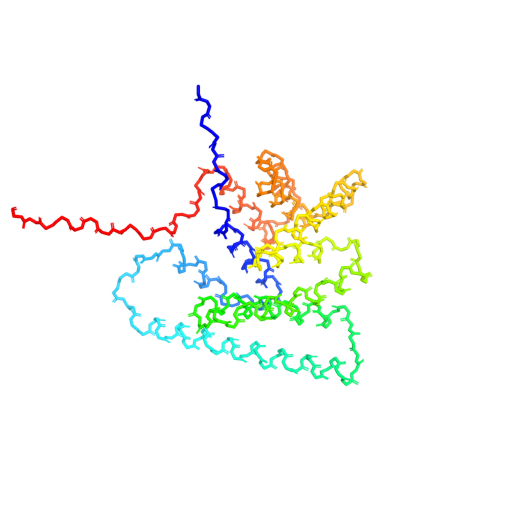401 O O . ASP A 1 173 ? -7.999 1.870 7.788 1.00 97.25 173 ASP A O 1
ATOM 1405 N N . ARG A 1 174 ? -9.266 0.146 8.461 1.00 98.00 174 ARG A N 1
ATOM 1406 C CA . ARG A 1 174 ? -8.811 0.160 9.866 1.00 98.00 174 ARG A CA 1
ATOM 1407 C C . ARG A 1 174 ? -7.325 -0.119 9.990 1.00 98.00 174 ARG A C 1
ATOM 1409 O O . ARG A 1 174 ? -6.666 0.494 10.827 1.00 98.00 174 ARG A O 1
ATOM 1416 N N . PHE A 1 175 ? -6.794 -1.024 9.173 1.00 95.94 175 PHE A N 1
ATOM 1417 C CA . PHE A 1 175 ? -5.369 -1.329 9.180 1.00 95.94 175 PHE A CA 1
ATOM 1418 C C . PHE A 1 175 ? -4.554 -0.119 8.714 1.00 95.94 175 PHE A C 1
ATOM 1420 O O . PHE A 1 175 ? -3.603 0.274 9.390 1.00 95.94 175 PHE A O 1
ATOM 1427 N N . TYR A 1 176 ? -4.977 0.543 7.632 1.00 94.81 176 TYR A N 1
ATOM 1428 C CA . TYR A 1 176 ? -4.371 1.808 7.208 1.00 94.81 176 TYR A CA 1
ATOM 1429 C C . TYR A 1 176 ? -4.518 2.903 8.265 1.00 94.81 176 TYR A C 1
ATOM 1431 O O . TYR A 1 176 ? -3.572 3.652 8.508 1.00 94.81 176 TYR A O 1
ATOM 1439 N N . TYR A 1 177 ? -5.660 2.968 8.951 1.00 97.69 177 TYR A N 1
ATOM 1440 C CA . TYR A 1 177 ? -5.859 3.948 10.009 1.00 97.69 177 TYR A CA 1
ATOM 1441 C C . TYR A 1 177 ? -4.931 3.710 11.199 1.00 97.69 177 TYR A C 1
ATOM 1443 O O . TYR A 1 177 ? -4.331 4.657 11.702 1.00 97.69 177 TYR A O 1
ATOM 1451 N N . ALA A 1 178 ? -4.738 2.454 11.605 1.00 95.62 178 ALA A N 1
ATOM 1452 C CA . ALA A 1 178 ? -3.797 2.106 12.661 1.00 95.62 178 ALA A CA 1
ATOM 1453 C C . ALA A 1 178 ? -2.371 2.581 12.340 1.00 95.62 178 ALA A C 1
ATOM 1455 O O . ALA A 1 178 ? -1.702 3.135 13.211 1.00 95.62 178 ALA A O 1
ATOM 1456 N N . LEU A 1 179 ? -1.931 2.416 11.087 1.00 92.25 179 LEU A N 1
ATOM 1457 C CA . LEU A 1 179 ? -0.617 2.885 10.635 1.00 92.25 179 LEU A CA 1
ATOM 1458 C C . LEU A 1 179 ? -0.496 4.405 10.722 1.00 92.25 179 LEU A C 1
ATOM 1460 O O . LEU A 1 179 ? 0.492 4.917 11.240 1.00 92.25 179 LEU A O 1
ATOM 1464 N N . VAL A 1 180 ? -1.511 5.136 10.261 1.00 94.00 180 VAL A N 1
ATOM 1465 C CA . VAL A 1 180 ? -1.509 6.602 10.325 1.00 94.00 180 VAL A CA 1
ATOM 1466 C C . VAL A 1 180 ? -1.514 7.094 11.779 1.00 94.00 180 VAL A C 1
ATOM 1468 O O . VAL A 1 180 ? -0.744 7.992 12.120 1.00 94.00 180 VAL A O 1
ATOM 1471 N N . LEU A 1 181 ? -2.320 6.485 12.653 1.00 95.44 181 LEU A N 1
ATOM 1472 C CA . LEU A 1 181 ? -2.385 6.846 14.073 1.00 95.44 181 LEU A CA 1
ATOM 1473 C C . LEU A 1 181 ? -1.031 6.650 14.771 1.00 95.44 181 LEU A C 1
ATOM 1475 O O . LEU A 1 181 ? -0.540 7.573 15.417 1.00 95.44 181 LEU A O 1
ATOM 1479 N N . ASP A 1 182 ? -0.382 5.495 14.611 1.00 92.25 182 ASP A N 1
ATOM 1480 C CA . ASP A 1 182 ? 0.915 5.242 15.253 1.00 92.25 182 ASP A CA 1
ATOM 1481 C C . ASP A 1 182 ? 2.050 6.066 14.625 1.00 92.25 182 ASP A C 1
ATOM 1483 O O . ASP A 1 182 ? 2.815 6.714 15.343 1.00 92.25 182 ASP A O 1
ATOM 1487 N N . GLU A 1 183 ? 2.178 6.074 13.296 1.00 85.12 183 GLU A N 1
ATOM 1488 C CA . GLU A 1 183 ? 3.369 6.628 12.641 1.00 85.12 183 GLU A CA 1
ATOM 1489 C C . GLU A 1 183 ? 3.333 8.150 12.486 1.00 85.12 183 GLU A C 1
ATOM 1491 O O . GLU A 1 183 ? 4.384 8.798 12.554 1.00 85.12 183 GLU A O 1
ATOM 1496 N N . VAL A 1 184 ? 2.147 8.727 12.285 1.00 89.00 184 VAL A N 1
ATOM 1497 C CA . VAL A 1 184 ? 1.984 10.157 11.980 1.00 89.00 184 VAL A CA 1
ATOM 1498 C C . VAL A 1 184 ? 1.551 10.921 13.217 1.00 89.00 184 VAL A C 1
ATOM 1500 O O . VAL A 1 184 ? 2.168 11.932 13.561 1.00 89.00 184 VAL A O 1
ATOM 1503 N N . ASP A 1 185 ? 0.552 10.409 13.932 1.00 91.19 185 ASP A N 1
ATOM 1504 C CA . ASP A 1 185 ? 0.021 11.085 15.118 1.00 91.19 185 ASP A CA 1
ATOM 1505 C C . ASP A 1 185 ? 0.738 10.688 16.409 1.00 91.19 185 ASP A C 1
ATOM 1507 O O . ASP A 1 185 ? 0.577 11.351 17.435 1.00 91.19 185 ASP A O 1
ATOM 1511 N N . SER A 1 186 ? 1.559 9.629 16.374 1.00 92.75 186 SER A N 1
ATOM 1512 C CA . SER A 1 186 ? 2.107 9.002 17.584 1.00 92.75 186 SER A CA 1
ATOM 1513 C C . SER A 1 186 ? 1.017 8.553 18.572 1.00 92.75 186 SER A C 1
ATOM 1515 O O . SER A 1 186 ? 1.288 8.396 19.767 1.00 92.75 186 SER A O 1
ATOM 1517 N N . ASP A 1 187 ? -0.205 8.322 18.084 1.00 95.50 187 ASP A N 1
ATOM 1518 C CA . ASP A 1 187 ? -1.334 7.780 18.832 1.00 95.50 187 ASP A CA 1
ATOM 1519 C C . ASP A 1 187 ? -1.322 6.251 18.782 1.00 95.50 187 ASP A C 1
ATOM 1521 O O . ASP A 1 187 ? -2.101 5.577 18.102 1.00 95.50 187 ASP A O 1
AT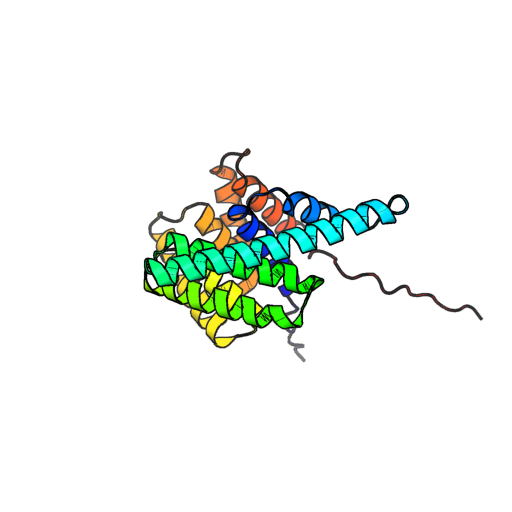OM 1525 N N . ARG A 1 188 ? -0.393 5.688 19.552 1.00 94.81 188 ARG A N 1
ATOM 1526 C CA . ARG A 1 188 ? -0.247 4.238 19.667 1.00 94.81 188 ARG A CA 1
ATOM 1527 C C . ARG A 1 188 ? -1.497 3.564 20.225 1.00 94.81 188 ARG A C 1
ATOM 1529 O O . ARG A 1 188 ? -1.782 2.431 19.849 1.00 94.81 188 ARG A O 1
ATOM 1536 N N . GLN A 1 189 ? -2.208 4.210 21.151 1.00 96.81 189 GLN A N 1
ATOM 1537 C CA . GLN A 1 189 ? -3.392 3.595 21.744 1.00 96.81 189 GLN A CA 1
ATOM 1538 C C . GLN A 1 189 ? -4.520 3.526 20.715 1.00 96.81 189 GLN A C 1
ATOM 1540 O O . GLN A 1 189 ? -5.079 2.449 20.531 1.00 96.81 189 GLN A O 1
ATOM 1545 N N . GLY A 1 190 ? -4.762 4.610 19.971 1.00 97.38 190 GLY A N 1
ATOM 1546 C CA . GLY A 1 190 ? -5.709 4.600 18.859 1.00 97.38 190 GLY A CA 1
ATOM 1547 C C . GLY A 1 190 ? -5.375 3.521 17.826 1.00 97.38 190 GLY A C 1
ATOM 1548 O O . GLY A 1 190 ? -6.260 2.775 17.406 1.00 97.38 190 GLY A O 1
ATOM 1549 N N . ALA A 1 191 ? -4.095 3.350 17.477 1.00 96.62 191 ALA A N 1
ATOM 1550 C CA . ALA A 1 191 ? -3.667 2.273 16.583 1.00 96.62 191 ALA A CA 1
ATOM 1551 C C . ALA A 1 191 ? -3.979 0.869 17.140 1.00 96.62 191 ALA A C 1
ATOM 1553 O O . ALA A 1 191 ? -4.503 0.014 16.423 1.00 96.62 191 ALA A O 1
ATOM 1554 N N . LEU A 1 192 ? -3.700 0.623 18.425 1.00 97.56 192 LEU A N 1
ATOM 1555 C CA . LEU A 1 192 ? -4.011 -0.648 19.091 1.00 97.56 192 LEU A CA 1
ATOM 1556 C C . LEU A 1 192 ? -5.517 -0.941 19.136 1.00 97.56 192 LEU A C 1
ATOM 1558 O O . LEU A 1 192 ? -5.905 -2.110 19.023 1.00 97.56 192 LEU A O 1
ATOM 1562 N N . ASP A 1 193 ? -6.351 0.086 19.279 1.00 98.12 193 ASP A N 1
ATOM 1563 C CA . ASP A 1 193 ? -7.808 -0.048 19.304 1.00 98.12 193 ASP A CA 1
ATOM 1564 C C . ASP A 1 193 ? -8.346 -0.460 17.920 1.00 98.12 193 ASP A C 1
ATOM 1566 O O . ASP A 1 193 ? -9.153 -1.392 17.812 1.00 98.12 193 ASP A O 1
ATOM 1570 N N . GLN A 1 194 ? -7.822 0.143 16.842 1.00 98.19 194 GLN A N 1
ATOM 1571 C CA . GLN A 1 194 ? -8.149 -0.268 15.469 1.00 98.19 194 GLN A CA 1
ATOM 1572 C C . GLN A 1 194 ? -7.741 -1.720 15.200 1.00 98.19 194 GLN A C 1
ATOM 1574 O O . GLN A 1 194 ? -8.548 -2.515 14.718 1.00 98.19 194 GLN A O 1
ATOM 1579 N N . LEU A 1 195 ? -6.510 -2.095 15.563 1.00 96.44 195 LEU A N 1
ATOM 1580 C CA . LEU A 1 195 ? -6.002 -3.455 15.361 1.00 96.44 195 LEU A CA 1
ATOM 1581 C C . LEU A 1 195 ? -6.775 -4.493 16.175 1.00 96.44 195 LEU A C 1
ATOM 1583 O O . LEU A 1 195 ? -6.963 -5.613 15.714 1.00 96.44 195 LEU A O 1
ATOM 1587 N N . SER A 1 196 ? -7.229 -4.144 17.379 1.00 98.19 196 SER A N 1
ATOM 1588 C CA . SER A 1 196 ? -8.051 -5.052 18.186 1.00 98.19 196 SER A CA 1
ATOM 1589 C C . SER A 1 196 ? -9.407 -5.296 17.529 1.00 98.19 196 SER A C 1
ATOM 1591 O O . SER A 1 196 ? -9.815 -6.444 17.421 1.00 98.19 196 SER A O 1
ATOM 1593 N N . THR A 1 197 ? -10.026 -4.253 16.966 1.00 98.06 197 THR A N 1
ATOM 1594 C CA . THR A 1 197 ? -11.285 -4.391 16.214 1.00 98.06 197 THR A CA 1
ATOM 1595 C C . THR A 1 197 ? -11.142 -5.332 15.013 1.00 98.06 197 THR A C 1
ATOM 1597 O O . THR A 1 197 ? -12.020 -6.158 14.773 1.00 98.06 197 THR A O 1
ATOM 1600 N N . ILE A 1 198 ? -10.027 -5.247 14.275 1.00 97.31 198 ILE A N 1
ATOM 1601 C CA . ILE A 1 198 ? -9.751 -6.179 13.169 1.00 97.31 198 ILE A CA 1
ATOM 1602 C C . ILE A 1 198 ? -9.677 -7.608 13.706 1.00 97.31 198 ILE A C 1
ATOM 1604 O O . ILE A 1 198 ? -10.327 -8.495 13.176 1.00 97.31 198 ILE A O 1
ATOM 1608 N N . LEU A 1 199 ? -8.935 -7.841 14.787 1.00 97.62 199 LEU A N 1
ATOM 1609 C CA . LEU A 1 199 ? -8.739 -9.190 15.329 1.00 97.62 199 LEU A CA 1
ATOM 1610 C C . LEU A 1 199 ? -9.999 -9.803 15.948 1.00 97.62 199 LEU A C 1
ATOM 1612 O O . LEU A 1 199 ? -10.072 -11.021 16.069 1.00 97.62 199 LEU A O 1
ATOM 1616 N N . ASP A 1 200 ? -10.979 -8.981 16.313 1.00 98.06 200 ASP A N 1
ATOM 1617 C CA . ASP A 1 200 ? -12.273 -9.447 16.811 1.00 98.06 200 ASP A CA 1
ATOM 1618 C C . ASP A 1 200 ? -13.259 -9.789 15.674 1.00 98.06 200 ASP A C 1
ATOM 1620 O O . ASP A 1 200 ? -14.264 -10.457 15.917 1.00 98.06 200 ASP A O 1
ATOM 1624 N N . THR A 1 201 ? -13.011 -9.324 14.443 1.00 97.31 201 THR A N 1
ATOM 1625 C CA . THR A 1 201 ? -13.980 -9.401 13.328 1.00 97.31 201 THR A CA 1
ATOM 1626 C C . THR A 1 201 ? -13.464 -10.111 12.076 1.00 97.31 201 THR A C 1
ATOM 1628 O O . THR A 1 201 ? -14.258 -10.657 11.313 1.00 97.31 201 THR A O 1
ATOM 1631 N N . GLU A 1 202 ? -12.155 -10.107 11.852 1.00 95.75 202 GLU A N 1
ATOM 1632 C CA . GLU A 1 202 ? -11.485 -10.721 10.710 1.00 95.75 202 GLU A CA 1
ATOM 1633 C C . GLU A 1 202 ? -11.249 -12.225 10.966 1.00 95.75 202 GLU A C 1
ATOM 1635 O O . GLU A 1 202 ? -10.820 -12.585 12.066 1.00 95.75 202 GLU A O 1
ATOM 1640 N N . PRO A 1 203 ? -11.488 -13.121 9.989 1.00 95.50 203 PRO A N 1
ATOM 1641 C CA . PRO A 1 203 ? -11.189 -14.547 10.134 1.00 95.50 203 PRO A CA 1
ATOM 1642 C C . PRO A 1 203 ? -9.712 -14.810 10.461 1.00 95.50 203 PRO A C 1
ATOM 1644 O O . PRO A 1 203 ? -8.825 -14.214 9.854 1.00 95.50 203 PRO A O 1
ATOM 1647 N N . GLU A 1 204 ? -9.428 -15.732 11.387 1.00 93.94 204 GLU A N 1
ATOM 1648 C CA . GLU A 1 204 ? -8.050 -16.004 11.837 1.00 93.94 204 GLU A CA 1
ATOM 1649 C C . GLU A 1 204 ? -7.123 -16.529 10.727 1.00 93.94 204 GLU A C 1
ATOM 1651 O O . GLU A 1 204 ? -5.906 -16.351 10.796 1.00 93.94 204 GLU A O 1
ATOM 1656 N N . ASP A 1 205 ? -7.688 -17.180 9.709 1.00 89.88 205 ASP A N 1
ATOM 1657 C CA . ASP A 1 205 ? -6.974 -17.700 8.543 1.00 89.88 205 ASP A CA 1
ATOM 1658 C C . ASP A 1 205 ? -6.733 -16.638 7.458 1.00 89.88 205 ASP A C 1
ATOM 1660 O O . ASP A 1 205 ? -6.032 -16.903 6.478 1.00 89.88 205 ASP A O 1
ATOM 1664 N N . SER A 1 206 ? -7.262 -15.423 7.633 1.00 88.25 206 SER A N 1
ATOM 1665 C CA . SER A 1 206 ? -7.064 -14.338 6.683 1.00 88.25 206 SER A CA 1
ATOM 1666 C C . SER A 1 206 ? -5.654 -13.731 6.806 1.00 88.25 206 SER A C 1
ATOM 1668 O O . SER A 1 206 ? -5.109 -13.572 7.911 1.00 88.25 206 SER A O 1
ATOM 1670 N N . PRO A 1 207 ? -5.028 -13.333 5.680 1.00 85.56 207 PRO A N 1
ATOM 1671 C CA . PRO A 1 207 ? -3.757 -12.613 5.715 1.00 85.56 207 PRO A CA 1
ATOM 1672 C C . PRO A 1 207 ? -3.831 -11.331 6.554 1.00 85.56 207 PRO A C 1
ATOM 1674 O O . PRO A 1 207 ? -2.906 -11.030 7.309 1.00 85.56 207 PRO A O 1
ATOM 1677 N N . LEU A 1 208 ? -4.951 -10.603 6.476 1.00 85.81 208 LEU A N 1
ATOM 1678 C CA . LEU A 1 208 ? -5.141 -9.347 7.197 1.00 85.81 208 LEU A CA 1
ATOM 1679 C C . LEU A 1 208 ? -5.153 -9.556 8.714 1.00 85.81 208 LEU A C 1
ATOM 1681 O O . LEU A 1 208 ? -4.526 -8.774 9.430 1.00 85.81 208 LEU A O 1
ATOM 1685 N N . TYR A 1 209 ? -5.771 -10.636 9.205 1.00 91.31 209 TYR A N 1
ATOM 1686 C CA . TYR A 1 209 ? -5.708 -11.002 10.621 1.00 91.31 209 TYR A CA 1
ATOM 1687 C C . TYR A 1 209 ? -4.260 -11.217 11.070 1.00 91.31 209 TYR A C 1
ATOM 1689 O O . TYR A 1 209 ? -3.806 -10.649 12.067 1.00 91.31 209 TYR A O 1
ATOM 1697 N N . SER A 1 210 ? -3.497 -11.996 10.300 1.00 86.94 210 SER A N 1
ATOM 1698 C CA . SER A 1 210 ? -2.095 -12.299 10.605 1.00 86.94 210 SER A CA 1
ATOM 1699 C C . SER A 1 210 ? -1.220 -11.039 10.641 1.00 86.94 210 SER A C 1
ATOM 1701 O O . SER A 1 210 ? -0.373 -10.892 11.533 1.00 86.94 210 SER A O 1
ATOM 1703 N N . TYR A 1 211 ? -1.450 -10.098 9.722 1.00 84.19 211 TYR A N 1
ATOM 1704 C CA . TYR A 1 211 ? -0.759 -8.808 9.704 1.00 84.19 211 TYR A CA 1
ATOM 1705 C C . TYR A 1 211 ? -1.168 -7.919 10.877 1.00 84.19 211 TYR A C 1
ATOM 1707 O O . TYR A 1 211 ? -0.294 -7.403 11.578 1.00 84.19 211 TYR A O 1
ATOM 1715 N N . ALA A 1 212 ? -2.468 -7.788 11.153 1.00 88.31 212 ALA A N 1
ATOM 1716 C CA . ALA A 1 212 ? -2.967 -6.998 12.274 1.00 88.31 212 ALA A CA 1
ATOM 1717 C C . ALA A 1 212 ? -2.441 -7.526 13.616 1.00 88.31 212 ALA A C 1
ATOM 1719 O O . ALA A 1 212 ? -2.011 -6.748 14.471 1.00 88.31 212 ALA A O 1
ATOM 1720 N N . LYS A 1 213 ? -2.393 -8.852 13.783 1.00 91.69 213 LYS A N 1
ATOM 1721 C CA . LYS A 1 213 ? -1.846 -9.508 14.974 1.00 91.69 213 LYS A CA 1
ATOM 1722 C C . LYS A 1 213 ? -0.366 -9.195 15.143 1.00 91.69 213 LYS A C 1
ATOM 1724 O O . LYS A 1 213 ? 0.030 -8.722 16.208 1.00 91.69 213 LYS A O 1
ATOM 1729 N N . SER A 1 214 ? 0.418 -9.408 14.087 1.00 87.69 214 SER A N 1
ATOM 1730 C CA . SER A 1 214 ? 1.863 -9.160 14.095 1.00 87.69 214 SER A CA 1
ATOM 1731 C C . SER A 1 214 ? 2.179 -7.696 14.406 1.00 87.69 214 SER A C 1
ATOM 1733 O O . SER A 1 214 ? 3.038 -7.409 15.240 1.00 87.69 214 SER A O 1
ATOM 1735 N N . TYR A 1 215 ? 1.449 -6.760 13.793 1.00 87.94 215 TYR A N 1
ATOM 1736 C CA . TYR A 1 215 ? 1.660 -5.336 14.036 1.00 87.94 215 TYR A CA 1
ATOM 1737 C C . TYR A 1 215 ? 1.241 -4.929 15.456 1.00 87.94 215 TYR A C 1
ATOM 1739 O O . TYR A 1 215 ? 1.976 -4.226 16.147 1.00 87.94 215 TYR A O 1
ATOM 1747 N N . ARG A 1 216 ? 0.120 -5.455 15.967 1.00 92.50 216 ARG A N 1
ATOM 1748 C CA . ARG A 1 216 ? -0.306 -5.222 17.357 1.00 92.50 216 ARG A CA 1
ATOM 1749 C C . ARG A 1 216 ? 0.729 -5.725 18.364 1.00 92.50 216 ARG A C 1
ATOM 1751 O O . ARG A 1 216 ? 0.979 -5.059 19.367 1.00 92.50 216 ARG A O 1
ATOM 1758 N N . GLU A 1 217 ? 1.313 -6.897 18.124 1.00 88.88 217 GLU A N 1
ATOM 1759 C CA . GLU A 1 217 ? 2.380 -7.459 18.963 1.00 88.88 217 GLU A CA 1
ATOM 1760 C C . GLU A 1 217 ? 3.627 -6.564 18.958 1.00 88.88 217 GLU A C 1
ATOM 1762 O O . GLU A 1 217 ? 4.161 -6.269 20.027 1.00 88.88 217 GLU A O 1
ATOM 1767 N N . GLN A 1 218 ? 4.019 -6.044 17.791 1.00 86.62 218 GLN A N 1
ATOM 1768 C CA . GLN A 1 218 ? 5.121 -5.087 17.654 1.00 86.62 218 GLN A CA 1
ATOM 1769 C C . GLN A 1 218 ? 4.867 -3.776 18.420 1.00 86.62 218 GLN A C 1
ATOM 1771 O O . GLN A 1 218 ? 5.750 -3.270 19.113 1.00 86.62 218 GLN A O 1
ATOM 1776 N N . LEU A 1 219 ? 3.654 -3.220 18.345 1.00 86.56 219 LEU A N 1
ATOM 1777 C CA . LEU A 1 219 ? 3.311 -2.002 19.087 1.00 86.56 219 LEU A CA 1
ATOM 1778 C C . LEU A 1 219 ? 3.347 -2.216 20.606 1.00 86.56 219 LEU A C 1
ATOM 1780 O O . LEU A 1 219 ? 3.739 -1.310 21.348 1.00 86.56 219 LEU A O 1
ATOM 1784 N N . LYS A 1 220 ? 2.960 -3.412 21.072 1.00 90.19 220 LYS A N 1
ATOM 1785 C CA . LYS A 1 220 ? 2.947 -3.777 22.496 1.00 90.19 220 LYS A CA 1
ATOM 1786 C C . LYS A 1 220 ? 4.334 -4.048 23.063 1.00 90.19 220 LYS A C 1
ATOM 1788 O O . LYS A 1 220 ? 4.584 -3.664 24.203 1.00 90.19 220 LYS A O 1
ATOM 1793 N N . SER A 1 221 ? 5.221 -4.696 22.307 1.00 85.06 221 SER A N 1
ATOM 1794 C CA . SER A 1 221 ? 6.590 -4.954 22.772 1.00 85.06 221 SER A CA 1
ATOM 1795 C C . SER A 1 221 ? 7.392 -3.662 22.921 1.00 85.06 221 SER A C 1
ATOM 1797 O O . SER A 1 221 ? 8.327 -3.604 23.713 1.00 85.06 221 SER A O 1
ATOM 1799 N N . GLY A 1 222 ? 7.032 -2.609 22.177 1.00 69.56 222 GLY A N 1
ATOM 1800 C CA . GLY A 1 222 ? 7.812 -1.374 22.120 1.00 69.56 222 GLY A CA 1
ATOM 1801 C C . GLY A 1 222 ? 9.154 -1.547 21.400 1.00 69.56 222 GLY A C 1
ATOM 1802 O O . GLY A 1 222 ? 9.873 -0.559 21.223 1.00 69.56 222 GLY A O 1
ATOM 1803 N N . ASP A 1 223 ? 9.459 -2.766 20.946 1.00 54.12 223 ASP A N 1
ATOM 1804 C CA . ASP A 1 223 ? 10.628 -3.076 20.147 1.00 54.12 223 ASP A CA 1
ATOM 1805 C C . ASP A 1 223 ? 10.400 -2.556 18.732 1.00 54.12 223 ASP A C 1
ATOM 1807 O O . ASP A 1 223 ? 9.588 -3.056 17.949 1.00 54.12 223 ASP A O 1
ATOM 1811 N N . LYS A 1 224 ? 11.164 -1.520 18.385 1.00 47.78 224 LYS A N 1
ATOM 1812 C CA . LYS A 1 224 ? 11.423 -1.219 16.980 1.00 47.78 224 LYS A CA 1
ATOM 1813 C C . LYS A 1 224 ? 12.243 -2.382 16.410 1.00 47.78 224 LYS A C 1
ATOM 1815 O O . LYS A 1 224 ? 13.134 -2.854 17.113 1.00 47.78 224 LYS A O 1
ATOM 1820 N N . PRO A 1 225 ? 12.016 -2.816 15.159 1.00 39.56 225 PRO A N 1
ATOM 1821 C CA . PRO A 1 225 ? 12.825 -3.861 14.545 1.00 39.56 225 PRO A CA 1
ATOM 1822 C C . PRO A 1 225 ? 14.303 -3.451 14.598 1.00 39.56 225 PRO A C 1
ATOM 1824 O O . PRO A 1 225 ? 14.729 -2.480 13.963 1.00 39.56 225 PRO A O 1
ATOM 1827 N N . SER A 1 226 ? 15.072 -4.158 15.425 1.00 34.34 226 SER A N 1
ATOM 1828 C CA . SER A 1 226 ? 16.497 -3.944 15.646 1.00 34.34 226 SER A CA 1
ATOM 1829 C C . SER A 1 226 ? 17.277 -4.493 14.452 1.00 34.34 226 SER A C 1
ATOM 1831 O O . SER A 1 226 ? 17.787 -5.606 14.479 1.00 34.34 226 SER A O 1
ATOM 1833 N N . GLY A 1 227 ? 17.324 -3.708 13.379 1.00 35.50 227 GLY A N 1
ATOM 1834 C CA . GLY A 1 227 ? 18.196 -3.919 12.223 1.00 35.50 227 GLY A CA 1
ATOM 1835 C C . GLY A 1 227 ? 19.368 -2.940 12.228 1.00 35.50 227 GLY A C 1
ATOM 1836 O O . GLY A 1 227 ? 19.555 -2.207 11.257 1.00 35.50 227 GLY A O 1
ATOM 1837 N N . GLU A 1 228 ? 20.081 -2.822 13.347 1.00 28.27 228 GLU A N 1
ATOM 1838 C CA . GLU A 1 228 ? 21.463 -2.337 13.327 1.00 28.27 228 GLU A CA 1
ATOM 1839 C C . GLU A 1 228 ? 22.363 -3.572 13.442 1.00 28.27 228 GLU A C 1
ATOM 1841 O O . GLU A 1 228 ? 22.209 -4.329 14.404 1.00 28.27 228 GLU A O 1
ATOM 1846 N N . PRO A 1 229 ? 23.288 -3.806 12.494 1.00 32.25 229 PRO A N 1
ATOM 1847 C CA . PRO A 1 229 ? 24.442 -4.629 12.797 1.00 32.25 229 PRO A CA 1
ATOM 1848 C C . PRO A 1 229 ? 25.147 -3.931 13.955 1.00 32.25 229 PRO A C 1
ATOM 1850 O O . PRO A 1 229 ? 25.507 -2.759 13.848 1.00 32.25 229 PRO A O 1
ATOM 1853 N N . THR A 1 230 ? 25.313 -4.621 15.078 1.00 32.19 230 THR A N 1
ATOM 1854 C CA . THR A 1 230 ? 26.270 -4.187 16.089 1.00 32.19 230 THR A CA 1
ATOM 1855 C C . THR A 1 230 ? 27.617 -4.068 15.392 1.00 32.19 230 THR A C 1
ATOM 1857 O O . THR A 1 230 ? 28.207 -5.089 15.035 1.00 32.19 230 THR A O 1
ATOM 1860 N N . GLU A 1 231 ? 28.080 -2.838 15.159 1.00 32.44 231 GLU A N 1
ATOM 1861 C CA . GLU A 1 231 ? 29.480 -2.594 14.842 1.00 32.44 231 GLU A CA 1
ATOM 1862 C C . GLU A 1 231 ? 30.294 -3.300 15.922 1.00 32.44 231 GLU A C 1
ATOM 1864 O O . GLU A 1 231 ? 30.157 -3.033 17.121 1.00 32.44 231 GLU A O 1
ATOM 1869 N N . GLY A 1 232 ? 31.061 -4.297 15.489 1.00 32.84 232 GLY A N 1
ATOM 1870 C CA . GLY A 1 232 ? 31.943 -5.041 16.356 1.00 32.84 232 GLY A CA 1
ATOM 1871 C C . GLY A 1 232 ? 32.899 -4.066 17.020 1.00 32.84 232 GLY A C 1
ATOM 1872 O O . GLY A 1 232 ? 33.796 -3.529 16.377 1.00 32.84 232 GLY A O 1
ATOM 1873 N N . ASN A 1 233 ? 32.739 -3.880 18.328 1.00 33.44 233 ASN A N 1
ATOM 1874 C CA . ASN A 1 233 ? 33.815 -3.399 19.179 1.00 33.44 233 ASN A CA 1
ATOM 1875 C C . ASN A 1 233 ? 34.885 -4.497 19.243 1.00 33.44 233 ASN A C 1
ATOM 1877 O O . ASN A 1 233 ? 35.017 -5.226 20.226 1.00 33.44 233 ASN A O 1
ATOM 1881 N N . SER A 1 234 ? 35.658 -4.627 18.169 1.00 36.09 234 SER A N 1
ATOM 1882 C CA . SER A 1 234 ? 36.974 -5.240 18.219 1.00 36.09 234 SER A CA 1
ATOM 1883 C C . SER A 1 234 ? 37.903 -4.228 18.874 1.00 36.09 234 SER A C 1
ATOM 1885 O O . SER A 1 234 ? 38.494 -3.378 18.217 1.00 36.09 234 SER A O 1
ATOM 1887 N N . SER A 1 235 ? 37.999 -4.308 20.199 1.00 29.59 235 SER A N 1
ATOM 1888 C CA . SER A 1 235 ? 39.105 -3.713 20.938 1.00 29.59 235 SER A CA 1
ATOM 1889 C C . SER A 1 235 ? 40.396 -4.400 20.476 1.00 29.59 235 SER A C 1
ATOM 1891 O O . SER A 1 235 ? 40.504 -5.618 20.644 1.00 29.59 235 SER A O 1
ATOM 1893 N N . PRO A 1 236 ? 41.387 -3.693 19.908 1.00 40.62 236 PRO A N 1
ATOM 1894 C CA . PRO A 1 236 ? 42.715 -4.257 19.763 1.00 40.62 236 PRO A CA 1
ATOM 1895 C C . PRO A 1 236 ? 43.348 -4.266 21.152 1.00 40.62 236 PRO A C 1
ATOM 1897 O O . PRO A 1 236 ? 43.466 -3.226 21.800 1.00 40.62 236 PRO A O 1
ATOM 1900 N N . GLY A 1 237 ? 43.717 -5.453 21.625 1.00 37.97 237 GLY A N 1
ATOM 1901 C CA . GLY A 1 237 ? 44.656 -5.571 22.727 1.00 37.97 237 GLY A CA 1
ATOM 1902 C C . GLY A 1 237 ? 46.012 -5.014 22.301 1.00 37.97 237 GLY A C 1
ATOM 1903 O O . GLY A 1 237 ? 46.521 -5.379 21.241 1.00 37.97 237 GLY A O 1
ATOM 1904 N N . ASN A 1 238 ? 46.541 -4.106 23.116 1.00 39.47 238 ASN A N 1
ATOM 1905 C CA . ASN A 1 238 ? 47.921 -4.081 23.605 1.00 39.47 238 ASN A CA 1
ATOM 1906 C C . ASN A 1 238 ? 48.041 -3.016 24.695 1.00 39.47 238 ASN A C 1
ATOM 1908 O O . ASN A 1 238 ? 47.719 -1.843 24.408 1.00 39.47 238 ASN A O 1
#

Sequence (238 aa):
MNKKKKPRSSKKTLIVVLAAVVAVGMVLSTVIIYIDYIRKPNYTQKENADQESFERQLQAEHENLKQEARQLEKYIEDYGPSPAVLDRLASIYSGLAEYARWLDAESRPQYLEKAAEIYRSLVEEEPQQVKYQFLLYSTYASLEQEEEAKQQVGSLKQLLEQKQAGGTLENLDRFYYALVLDEVDSDRQGALDQLSTILDTEPEDSPLYSYAKSYREQLKSGDKPSGEPTEGNSSPGN

Secondary structure (DSSP, 8-state):
---PPPP---HHHHHHHHHHHHHHHS-TTTHHHHHHHHH----TTSHHHHHHHHHHHHHHHHHHHHHHHHHHHHHHHHH---HHHHHHHHHHHHHHHHHHHHH-TTTHHHHHHHHHHHHHHHHHH-TT-HHHHHHHHHHHHHTT-HHHHHHHHHHHHHHHHHHHHTT---HHHHHHHHHHHHHTS--HHHHHHHHHHHHHHS-TTSHHHHHHHHHHHHHHH-------------PPP-

Foldseek 3Di:
DDDDDDDDDPPQVLLLVLLLVLCVLDPNDLVVVVVVCLVPVPPPDPPDVVVVVNVVVLVVVLVVLVVVLVVLVVVCVVPNDDLVSLVNNLSSLSVNLSSCVPVPPPCNLVSLVSSLVSLVVNCVVCVLDLVSLLSNLSSCVVNVVVVSNVVSLVSSQVSLVVCVVVVNQDLVSLQSVLCCCCPPVVNLVSSLVSLVVCCVPPDCPDSSVVVSVVVNVCSVVVDDSPPDDPPDPPDDDD

Radius of gyration: 19.64 Å; chains: 1; bounding box: 68×48×57 Å